Protein AF-A0A9X1D0Y8-F1 (afdb_monomer)

Foldseek 3Di:
DDDDDPPQDPDLVLQCAQQNLVLLVVVCVVPVDCVSVVVSQVSQVCCLPDPQPPDPPPCNNVDQLLRLNLVSLLVNLVVCVVVVVVPSNLSSLQSLLSNLLNCLWPVNLVCLLADFLSSLLNNLSSLVSCQVVVRANDFDPDHPPVSPPPDDDRDRDPHSVVSSVSSLVSNLVQCCVLPLQLLANQHPLGKGFLLSNLSNLVSLLCCLQPVPVDDPVRNVSSLSSLVSNVVNQVVPFQDPVLLFGQRMPGPPDGRDGALLQLLSNLQSLLQQLLVCVVVPNNVSNVVSLVNSVSSVVSNVVRHDPPGSNSVSSNRSCSVNNVCSNVVNSDD

Mean predicted aligned error: 7.35 Å

Structure (mmCIF, N/CA/C/O backbone):
data_AF-A0A9X1D0Y8-F1
#
_entry.id   AF-A0A9X1D0Y8-F1
#
loop_
_atom_site.group_PDB
_atom_site.id
_atom_site.type_symbol
_atom_site.label_atom_id
_atom_site.label_alt_id
_atom_site.label_comp_id
_atom_site.label_asym_id
_atom_site.label_entity_id
_atom_site.label_seq_id
_atom_site.pdbx_PDB_ins_code
_atom_site.Cartn_x
_atom_site.Cartn_y
_atom_site.Cartn_z
_atom_site.occupancy
_atom_site.B_iso_or_equiv
_atom_site.auth_seq_id
_atom_site.auth_comp_id
_atom_site.auth_asym_id
_atom_site.auth_atom_id
_atom_site.pdbx_PDB_model_num
ATOM 1 N N . MET A 1 1 ? 25.686 -25.873 12.335 1.00 30.94 1 MET A N 1
ATOM 2 C CA . MET A 1 1 ? 26.220 -24.496 12.383 1.00 30.94 1 MET A CA 1
ATOM 3 C C . MET A 1 1 ? 25.110 -23.633 12.973 1.00 30.94 1 MET A C 1
ATOM 5 O O . MET A 1 1 ? 24.111 -23.430 12.309 1.00 30.94 1 MET A O 1
ATOM 9 N N . THR A 1 2 ? 24.978 -23.601 14.301 1.00 25.55 2 THR A N 1
ATOM 10 C CA . THR A 1 2 ? 25.486 -22.545 15.207 1.00 25.55 2 THR A CA 1
ATOM 11 C C . THR A 1 2 ? 24.946 -21.146 14.893 1.00 25.55 2 THR A C 1
ATOM 13 O O . THR A 1 2 ? 25.536 -20.432 14.096 1.00 25.55 2 THR A O 1
ATOM 16 N N . GLY A 1 3 ? 23.860 -20.789 15.591 1.00 34.28 3 GLY A N 1
ATOM 17 C CA . GLY A 1 3 ? 23.651 -19.491 16.247 1.00 34.28 3 GLY A CA 1
ATOM 18 C C . GLY A 1 3 ? 23.597 -18.230 15.382 1.00 34.28 3 GLY A C 1
ATOM 19 O O . GLY A 1 3 ? 24.626 -17.618 15.128 1.00 34.28 3 GLY A O 1
ATOM 20 N N . GLY A 1 4 ? 22.379 -17.769 15.084 1.00 24.70 4 GLY A N 1
ATOM 21 C CA . GLY A 1 4 ? 22.070 -16.406 14.644 1.00 24.70 4 GLY A CA 1
ATOM 22 C C . GLY A 1 4 ? 20.767 -15.944 15.307 1.00 24.70 4 GLY A C 1
ATOM 23 O O . GLY A 1 4 ? 19.769 -16.653 15.263 1.00 24.70 4 GLY A O 1
ATOM 24 N N . SER A 1 5 ? 20.829 -14.810 15.999 1.00 25.89 5 SER A N 1
ATOM 25 C CA . SER A 1 5 ? 19.884 -14.276 16.995 1.00 25.89 5 SER A CA 1
ATOM 26 C C . SER A 1 5 ? 18.376 -14.323 16.642 1.00 25.89 5 SER A C 1
ATOM 28 O O . SER A 1 5 ? 17.978 -13.757 15.621 1.00 25.89 5 SER A O 1
ATOM 30 N N . PRO A 1 6 ? 17.495 -14.871 17.511 1.00 34.78 6 PRO A N 1
ATOM 31 C CA . PRO A 1 6 ? 16.050 -14.675 17.427 1.00 34.78 6 PRO A CA 1
ATOM 32 C C . PRO A 1 6 ? 15.693 -13.290 17.988 1.00 34.78 6 PRO A C 1
ATOM 34 O O . PRO A 1 6 ? 15.272 -13.134 19.130 1.00 34.78 6 PRO A O 1
ATOM 37 N N . GLY A 1 7 ? 15.898 -12.260 17.172 1.00 31.28 7 GLY A N 1
ATOM 38 C CA . GLY A 1 7 ? 15.545 -10.874 17.481 1.00 31.28 7 GLY A CA 1
ATOM 39 C C . GLY A 1 7 ? 14.159 -10.462 16.980 1.00 31.28 7 GLY A C 1
ATOM 40 O O . GLY A 1 7 ? 13.989 -9.324 16.559 1.00 31.28 7 GLY A O 1
ATOM 41 N N . SER A 1 8 ? 13.173 -11.360 16.956 1.00 41.00 8 SER A N 1
ATOM 42 C CA . SER A 1 8 ? 11.763 -10.986 16.795 1.00 41.00 8 SER A CA 1
ATOM 43 C C . SER A 1 8 ? 11.129 -11.015 18.178 1.00 41.00 8 SER A C 1
ATOM 45 O O . SER A 1 8 ? 10.825 -12.093 18.688 1.00 41.00 8 SER A O 1
ATOM 47 N N . GLY A 1 9 ? 11.006 -9.843 18.806 1.00 34.69 9 GLY A N 1
ATOM 48 C CA . GLY A 1 9 ? 10.482 -9.705 20.162 1.00 34.69 9 GLY A CA 1
ATOM 49 C C . GLY A 1 9 ? 9.217 -10.537 20.362 1.00 34.69 9 GLY A C 1
ATOM 50 O O . GLY A 1 9 ? 8.211 -10.327 19.687 1.00 34.69 9 GLY A O 1
ATOM 51 N N . SER A 1 10 ? 9.280 -11.478 21.300 1.00 37.88 10 SER A N 1
ATOM 52 C CA . SER A 1 10 ? 8.183 -12.339 21.747 1.00 37.88 10 SER A CA 1
ATOM 53 C C . SER A 1 10 ? 7.157 -11.588 22.613 1.00 37.88 10 SER A C 1
ATOM 55 O O . SER A 1 10 ? 6.587 -12.153 23.541 1.00 37.88 10 SER A O 1
ATOM 57 N N . GLY A 1 11 ? 6.941 -10.307 22.319 1.00 49.69 11 GLY A N 1
ATOM 58 C CA . GLY A 1 11 ? 5.854 -9.488 22.844 1.00 49.69 11 GLY A CA 1
ATOM 59 C C . GLY A 1 11 ? 4.852 -9.183 21.732 1.00 49.69 11 GLY A C 1
ATOM 60 O O . GLY A 1 11 ? 5.112 -9.448 20.554 1.00 49.69 11 GLY A O 1
ATOM 61 N N . ALA A 1 12 ? 3.715 -8.593 22.085 1.00 48.81 12 ALA A N 1
ATOM 62 C CA . ALA A 1 12 ? 2.641 -8.236 21.158 1.00 48.81 12 ALA A CA 1
ATOM 63 C C . ALA A 1 12 ? 3.093 -7.433 19.909 1.00 48.81 12 ALA A C 1
ATOM 65 O O . ALA A 1 12 ? 2.448 -7.477 18.859 1.00 48.81 12 ALA A O 1
ATOM 66 N N . HIS A 1 13 ? 4.267 -6.794 19.968 1.00 54.94 13 HIS A N 1
ATOM 67 C CA . HIS A 1 13 ? 4.933 -6.076 18.873 1.00 54.94 13 HIS A CA 1
ATOM 68 C C . HIS A 1 13 ? 5.258 -6.932 17.648 1.00 54.94 13 HIS A C 1
ATOM 70 O O . HIS A 1 13 ? 5.089 -6.467 16.519 1.00 54.94 13 HIS A O 1
ATOM 76 N N . GLY A 1 14 ? 5.693 -8.184 17.842 1.00 59.09 14 GLY A N 1
ATOM 77 C CA . GLY A 1 14 ? 5.979 -9.085 16.724 1.00 59.09 14 GLY A CA 1
ATOM 78 C C . GLY A 1 14 ? 4.729 -9.342 15.879 1.00 59.09 14 GLY A C 1
ATOM 79 O O . GLY A 1 14 ? 4.824 -9.534 14.665 1.00 59.09 14 GLY A O 1
ATOM 80 N N . GLY A 1 15 ? 3.550 -9.287 16.507 1.00 64.25 15 GLY A N 1
ATOM 81 C CA . GLY A 1 15 ? 2.259 -9.476 15.859 1.00 64.25 15 GLY A CA 1
ATOM 82 C C . GLY A 1 15 ? 1.826 -8.309 14.977 1.00 64.25 15 GLY A C 1
ATOM 83 O O . GLY A 1 15 ? 1.105 -8.553 14.017 1.00 64.25 15 GLY A O 1
ATOM 84 N N . MET A 1 16 ? 2.277 -7.079 15.250 1.00 69.81 16 MET A N 1
ATOM 85 C CA . MET A 1 16 ? 1.730 -5.863 14.625 1.00 69.81 16 MET A CA 1
ATOM 86 C C . MET A 1 16 ? 2.336 -5.549 13.251 1.00 69.81 16 MET A C 1
ATOM 88 O O . MET A 1 16 ? 1.696 -4.902 12.431 1.00 69.81 16 MET A O 1
ATOM 92 N N . TYR A 1 17 ? 3.563 -6.004 12.988 1.00 73.31 17 TYR A N 1
ATOM 93 C CA . TYR A 1 17 ? 4.358 -5.627 11.813 1.00 73.31 17 TYR A CA 1
ATOM 94 C C . TYR A 1 17 ? 3.614 -5.847 10.474 1.00 73.31 17 TYR A C 1
ATOM 96 O O . TYR A 1 17 ? 2.954 -6.862 10.319 1.00 73.31 17 TYR A O 1
ATOM 104 N N . TYR A 1 18 ? 3.723 -4.945 9.489 1.00 77.88 18 TYR A N 1
ATOM 105 C CA . TYR A 1 18 ? 3.049 -5.041 8.168 1.00 77.88 18 TYR A CA 1
ATOM 106 C C . TYR A 1 18 ? 1.505 -5.117 8.163 1.00 77.88 18 TYR A C 1
ATOM 108 O O . TYR A 1 18 ? 0.914 -5.700 7.251 1.00 77.88 18 TYR A O 1
ATOM 116 N N . GLY A 1 19 ? 0.826 -4.480 9.116 1.00 83.50 19 GLY A N 1
ATOM 117 C CA . GLY A 1 19 ? -0.622 -4.267 9.027 1.00 83.50 19 GLY A CA 1
ATOM 118 C C . GLY A 1 19 ? -1.455 -5.505 9.378 1.00 83.50 19 GLY A C 1
ATOM 119 O O . GLY A 1 19 ? -2.324 -5.947 8.619 1.00 83.50 19 GLY A O 1
ATOM 120 N N . ARG A 1 20 ? -1.157 -6.120 10.529 1.00 89.56 20 ARG A N 1
ATOM 121 C CA . ARG A 1 20 ? -1.886 -7.299 11.027 1.00 89.56 20 ARG A CA 1
ATOM 122 C C . ARG A 1 20 ? -3.365 -7.025 11.277 1.00 89.56 20 ARG A C 1
ATOM 124 O O . ARG A 1 20 ? -4.184 -7.910 11.026 1.00 89.56 20 ARG A O 1
ATOM 131 N N . GLY A 1 21 ? -3.704 -5.834 11.769 1.00 91.50 21 GLY A N 1
ATOM 132 C CA . GLY A 1 21 ? -5.089 -5.447 12.034 1.00 91.50 21 GLY A CA 1
ATOM 133 C C . GLY A 1 21 ? -5.920 -5.498 10.757 1.00 91.50 21 GLY A C 1
ATOM 134 O O . GLY A 1 21 ? -6.966 -6.146 10.721 1.00 91.50 21 GLY A O 1
ATOM 135 N N . LYS A 1 22 ? -5.389 -4.940 9.664 1.00 92.38 22 LYS A N 1
ATOM 136 C CA . LYS A 1 22 ? -5.983 -5.031 8.326 1.00 92.38 22 LYS A CA 1
ATOM 137 C C . LYS A 1 22 ? -6.173 -6.477 7.879 1.00 92.38 22 LYS A C 1
ATOM 139 O O . LYS A 1 22 ? -7.240 -6.811 7.371 1.00 92.38 22 LYS A O 1
ATOM 144 N N . ILE A 1 23 ? -5.181 -7.349 8.076 1.00 92.38 23 ILE A N 1
ATOM 145 C CA . ILE A 1 23 ? -5.319 -8.770 7.711 1.00 92.38 23 ILE A CA 1
ATOM 146 C C . ILE A 1 23 ? -6.515 -9.393 8.441 1.00 92.38 23 ILE A C 1
ATOM 148 O O . ILE A 1 23 ? -7.301 -10.115 7.827 1.00 92.38 23 ILE A O 1
ATOM 152 N N . TRP A 1 24 ? -6.702 -9.086 9.725 1.00 93.94 24 TRP A N 1
ATOM 153 C CA . TRP A 1 24 ? -7.860 -9.560 10.476 1.00 93.94 24 TRP A CA 1
ATOM 154 C C . TRP A 1 24 ? -9.188 -8.992 9.973 1.00 93.94 24 TRP A C 1
ATOM 156 O O . TRP A 1 24 ? -10.124 -9.771 9.789 1.00 93.94 24 TRP A O 1
ATOM 166 N N . TYR A 1 25 ? -9.266 -7.697 9.659 1.00 94.06 25 TYR A N 1
ATOM 167 C CA . TYR A 1 25 ? -10.462 -7.118 9.035 1.00 94.06 25 TYR A CA 1
ATOM 168 C C . TYR A 1 25 ? -10.815 -7.795 7.712 1.00 94.06 25 TYR A C 1
ATOM 170 O O . TYR A 1 25 ? -11.970 -8.152 7.490 1.00 94.06 25 TYR A O 1
ATOM 178 N N . VAL A 1 26 ? -9.823 -8.045 6.857 1.00 91.69 26 VAL A N 1
ATOM 179 C CA . VAL A 1 26 ? -10.028 -8.727 5.572 1.00 91.69 26 VAL A CA 1
ATOM 180 C C . VAL A 1 26 ? -10.534 -10.156 5.776 1.00 91.69 26 VAL A C 1
ATOM 182 O O . VAL A 1 26 ? -11.438 -10.597 5.066 1.00 91.69 26 VAL A O 1
ATOM 185 N N . GLN A 1 27 ? -9.986 -10.890 6.748 1.00 91.75 27 GLN A N 1
ATOM 186 C CA . GLN A 1 27 ? -10.450 -12.243 7.068 1.00 91.75 27 GLN A CA 1
ATOM 187 C C . GLN A 1 27 ? -11.884 -12.240 7.603 1.00 91.75 27 GLN A C 1
ATOM 189 O O . GLN A 1 27 ? -12.693 -13.077 7.197 1.00 91.75 27 GLN A O 1
ATOM 194 N N . TRP A 1 28 ? -12.229 -11.284 8.466 1.00 94.12 28 TRP A N 1
ATOM 195 C CA . TRP A 1 28 ? -13.601 -11.103 8.928 1.00 94.12 28 TRP A CA 1
ATOM 196 C C . TRP A 1 28 ? -14.550 -10.811 7.762 1.00 94.12 28 TRP A C 1
ATOM 198 O O . TRP A 1 28 ? -15.516 -11.549 7.583 1.00 94.12 28 TRP A O 1
ATOM 208 N N . ALA A 1 29 ? -14.238 -9.821 6.922 1.00 91.00 29 ALA A N 1
ATOM 209 C CA . ALA A 1 29 ? -15.077 -9.429 5.790 1.00 91.00 29 ALA A CA 1
ATOM 210 C C . ALA A 1 29 ? -15.328 -10.585 4.804 1.00 91.00 29 ALA A C 1
ATOM 212 O O . ALA A 1 29 ? -16.402 -10.687 4.218 1.00 91.00 29 ALA A O 1
ATOM 213 N N . ARG A 1 30 ? -14.352 -11.485 4.633 1.00 89.12 30 ARG A N 1
ATOM 214 C CA . ARG A 1 30 ? -14.461 -12.645 3.731 1.00 89.12 30 ARG A CA 1
ATOM 215 C C . ARG A 1 30 ? -15.214 -13.830 4.319 1.00 89.12 30 ARG A C 1
ATOM 217 O O . ARG A 1 30 ? -15.826 -14.583 3.570 1.00 89.12 30 ARG A O 1
ATOM 224 N N . THR A 1 31 ? -15.113 -14.046 5.627 1.00 93.56 31 THR A N 1
ATOM 225 C CA . THR A 1 31 ? -15.608 -15.278 6.267 1.00 93.56 31 THR A CA 1
ATOM 226 C C . THR A 1 31 ? -16.848 -15.063 7.126 1.00 93.56 31 THR A C 1
ATOM 228 O O . THR A 1 31 ? -17.501 -16.033 7.498 1.00 93.56 31 THR A O 1
ATOM 231 N N . GLY A 1 32 ? -17.146 -13.819 7.505 1.00 93.81 32 GLY A N 1
ATOM 232 C CA . GLY A 1 32 ? -18.150 -13.493 8.517 1.00 93.81 32 GLY A CA 1
ATOM 233 C C . GLY A 1 32 ? -17.782 -13.956 9.933 1.00 93.81 32 GLY A C 1
ATOM 234 O O . GLY A 1 32 ? -18.575 -13.779 10.855 1.00 93.81 32 GLY A O 1
ATOM 235 N N . ASN A 1 33 ? -16.597 -14.543 10.150 1.00 96.25 33 ASN A N 1
ATOM 236 C CA . ASN A 1 33 ? -16.205 -15.064 11.456 1.00 96.25 33 ASN A CA 1
ATOM 237 C C . ASN A 1 33 ? -15.810 -13.916 12.396 1.00 96.25 33 ASN A C 1
ATOM 239 O O . ASN A 1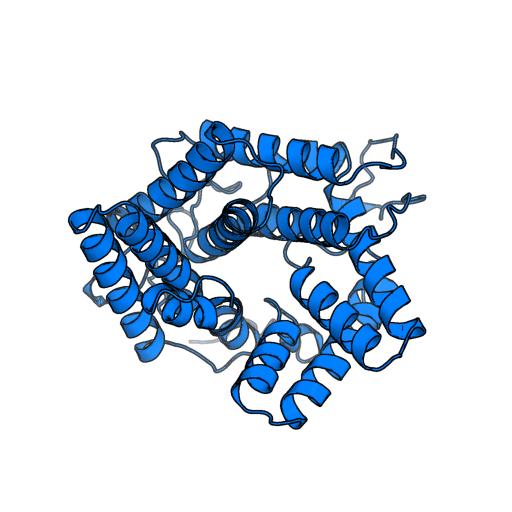 33 ? -14.753 -13.296 12.244 1.00 96.25 33 ASN A O 1
ATOM 243 N N . SER A 1 34 ? -16.646 -13.674 13.406 1.00 96.62 34 SER A N 1
ATOM 244 C CA . SER A 1 34 ? -16.465 -12.613 14.402 1.00 96.62 34 SER A CA 1
ATOM 245 C C . SER A 1 34 ? -15.172 -12.739 15.209 1.00 96.62 34 SER A C 1
ATOM 247 O O . SER A 1 34 ? -14.665 -11.729 15.682 1.00 96.62 34 SER A O 1
ATOM 249 N N . THR A 1 35 ? -14.568 -13.930 15.292 1.00 96.94 35 THR A N 1
ATOM 250 C CA . THR A 1 35 ? -13.257 -14.125 15.935 1.00 96.94 35 THR A CA 1
ATOM 251 C C . THR A 1 35 ? -12.186 -13.233 15.306 1.00 96.94 35 THR A C 1
ATOM 253 O O . THR A 1 35 ? -11.325 -12.706 16.011 1.00 96.94 35 THR A O 1
ATOM 256 N N . TYR A 1 36 ? -12.219 -13.042 13.982 1.00 94.69 36 TYR A N 1
ATOM 257 C CA . TYR A 1 36 ? -11.266 -12.165 13.302 1.00 94.69 36 TYR A CA 1
ATOM 258 C C . TYR A 1 36 ? -11.536 -10.693 13.598 1.00 94.69 36 TYR A C 1
ATOM 260 O O . TYR A 1 36 ? -10.587 -9.961 13.845 1.00 94.69 36 TYR A O 1
ATOM 268 N N . LEU A 1 37 ? -12.802 -10.280 13.670 1.00 94.81 37 LEU A N 1
ATOM 269 C CA . LEU A 1 37 ? -13.165 -8.916 14.056 1.00 94.81 37 LEU A CA 1
ATOM 270 C C . LEU A 1 37 ? -12.726 -8.605 15.492 1.00 94.81 37 LEU A C 1
ATOM 272 O O . LEU A 1 37 ? -12.090 -7.586 15.736 1.00 94.81 37 LEU A O 1
ATOM 276 N N . THR A 1 38 ? -12.971 -9.520 16.436 1.00 95.94 38 THR A N 1
ATOM 277 C CA . THR A 1 38 ? -12.495 -9.389 17.821 1.00 95.94 38 THR A CA 1
ATOM 278 C C . THR A 1 38 ? -10.974 -9.251 17.883 1.00 95.94 38 THR A C 1
ATOM 280 O O . THR A 1 38 ? -10.464 -8.394 18.601 1.00 95.94 38 THR A O 1
ATOM 283 N N . ARG A 1 39 ? -10.235 -10.052 17.102 1.00 94.25 39 ARG A N 1
ATOM 284 C CA . ARG A 1 39 ? -8.769 -9.946 17.010 1.00 94.25 39 ARG A CA 1
ATOM 285 C C . ARG A 1 39 ? -8.320 -8.633 16.375 1.00 94.25 39 ARG A C 1
ATOM 287 O O . ARG A 1 39 ? -7.354 -8.058 16.858 1.00 94.25 39 ARG A O 1
ATOM 294 N N . ALA A 1 40 ? -8.998 -8.162 15.327 1.00 93.81 40 ALA A N 1
ATOM 295 C CA . ALA A 1 40 ? -8.703 -6.884 14.684 1.00 93.81 40 ALA A CA 1
ATOM 296 C C . ALA A 1 40 ? -8.830 -5.733 15.688 1.00 93.81 40 ALA A C 1
ATOM 298 O O . ALA A 1 40 ? -7.877 -4.984 15.877 1.00 93.81 40 ALA A O 1
ATOM 299 N N . ARG A 1 41 ? -9.959 -5.660 16.401 1.00 94.94 41 ARG A N 1
ATOM 300 C CA . ARG A 1 41 ? -10.222 -4.629 17.415 1.00 94.94 41 ARG A CA 1
ATOM 301 C C . ARG A 1 41 ? -9.191 -4.640 18.537 1.00 94.94 41 ARG A C 1
ATOM 303 O O . ARG A 1 41 ? -8.601 -3.605 18.824 1.00 94.94 41 ARG A O 1
ATOM 310 N N . ALA A 1 42 ? -8.923 -5.811 19.119 1.00 92.88 42 ALA A N 1
ATOM 311 C CA . ALA A 1 42 ? -7.935 -5.944 20.188 1.00 92.88 42 ALA A CA 1
ATOM 312 C C . ALA A 1 42 ? -6.535 -5.507 19.727 1.00 92.88 42 ALA A C 1
ATOM 314 O O . ALA A 1 42 ? -5.884 -4.711 20.398 1.00 92.88 42 ALA A O 1
ATOM 315 N N . GLN A 1 43 ? -6.108 -5.968 18.547 1.00 91.25 43 GLN A N 1
ATOM 316 C CA . GLN A 1 43 ? -4.815 -5.613 17.963 1.00 91.25 43 GLN A CA 1
ATOM 317 C C . GLN A 1 43 ? -4.693 -4.105 17.713 1.00 91.25 43 GLN A C 1
ATOM 319 O O . GLN A 1 43 ? -3.632 -3.530 17.944 1.00 91.25 43 GLN A O 1
ATOM 324 N N . MET A 1 44 ? -5.757 -3.468 17.220 1.00 92.81 44 MET A N 1
ATOM 325 C CA . MET A 1 44 ? -5.736 -2.051 16.862 1.00 92.81 44 MET A CA 1
ATOM 326 C C . MET A 1 44 ? -5.824 -1.128 18.067 1.00 92.81 44 MET A C 1
ATOM 328 O O . MET A 1 44 ? -5.079 -0.151 18.115 1.00 92.81 44 MET A O 1
ATOM 332 N N . SER A 1 45 ? -6.651 -1.468 19.056 1.00 91.81 45 SER A N 1
ATOM 333 C CA . SER A 1 45 ? -6.662 -0.765 20.339 1.00 91.81 45 SER A CA 1
ATOM 334 C C . SER A 1 45 ? -5.279 -0.833 20.993 1.00 91.81 45 SER A C 1
ATOM 336 O O . SER A 1 45 ? -4.740 0.187 21.417 1.00 91.81 45 SER A O 1
ATOM 338 N N . GLU A 1 46 ? -4.632 -2.003 20.983 1.00 88.88 46 GLU A N 1
ATOM 339 C CA . GLU A 1 46 ? -3.275 -2.152 21.505 1.00 88.88 46 GLU A CA 1
ATOM 340 C C . GLU A 1 46 ? -2.241 -1.353 20.693 1.00 88.88 46 GLU A C 1
ATOM 342 O O . GLU A 1 46 ? -1.397 -0.673 21.272 1.00 88.88 46 GLU A O 1
ATOM 347 N N . PHE A 1 47 ? -2.313 -1.379 19.359 1.00 88.12 47 PHE A N 1
ATOM 348 C CA . PHE A 1 47 ? -1.415 -0.602 18.502 1.00 88.12 47 PHE A CA 1
ATOM 349 C C . PHE A 1 47 ? -1.524 0.898 18.791 1.00 88.12 47 PHE A C 1
ATOM 351 O O . PHE A 1 47 ? -0.517 1.576 19.001 1.00 88.12 47 PHE A O 1
ATOM 358 N N . ILE A 1 48 ? -2.750 1.417 18.851 1.00 90.38 48 ILE A N 1
ATOM 359 C CA . ILE A 1 48 ? -2.995 2.829 19.131 1.00 90.38 48 ILE A CA 1
ATOM 360 C C . ILE A 1 48 ? -2.518 3.164 20.542 1.00 90.38 48 ILE A C 1
ATOM 362 O O . ILE A 1 48 ? -1.700 4.065 20.711 1.00 90.38 48 ILE A O 1
ATOM 366 N N . ASN A 1 49 ? -2.955 2.421 21.554 1.00 88.31 49 ASN A N 1
ATOM 367 C CA . ASN A 1 49 ? -2.677 2.772 22.941 1.00 88.31 49 ASN A CA 1
ATOM 368 C C . ASN A 1 49 ? -1.213 2.547 23.325 1.00 88.31 49 ASN A C 1
ATOM 370 O O . ASN A 1 49 ? -0.616 3.426 23.937 1.00 88.31 49 ASN A O 1
ATOM 374 N N . ASN A 1 50 ? -0.597 1.434 22.933 1.00 83.31 50 ASN A N 1
ATOM 375 C CA . ASN A 1 50 ? 0.738 1.070 23.412 1.00 83.31 50 ASN A CA 1
ATOM 376 C C . ASN A 1 50 ? 1.858 1.488 22.462 1.00 83.31 50 ASN A C 1
ATOM 378 O O . ASN A 1 50 ? 2.966 1.739 22.927 1.00 83.31 50 ASN A O 1
ATOM 382 N N . TYR A 1 51 ? 1.612 1.572 21.152 1.00 81.69 51 TYR A N 1
ATOM 383 C CA . TYR A 1 51 ? 2.664 1.903 20.186 1.00 81.69 51 TYR A CA 1
ATOM 384 C C . TYR A 1 51 ? 2.604 3.358 19.717 1.00 81.69 51 TYR A C 1
ATOM 386 O O . TYR A 1 51 ? 3.643 4.017 19.654 1.00 81.69 51 TYR A O 1
ATOM 394 N N . ILE A 1 52 ? 1.403 3.866 19.422 1.00 84.75 52 ILE A N 1
ATOM 395 C CA . ILE A 1 52 ? 1.221 5.249 18.973 1.00 84.75 52 ILE A CA 1
ATOM 396 C C . ILE A 1 52 ? 1.200 6.207 20.173 1.00 84.75 52 ILE A C 1
ATOM 398 O O . ILE A 1 52 ? 2.056 7.081 20.259 1.00 84.75 52 ILE A O 1
ATOM 402 N N . LYS A 1 53 ? 0.257 6.040 21.110 1.00 84.56 53 LYS A N 1
ATOM 403 C CA . LYS A 1 53 ? -0.012 6.998 22.195 1.00 84.56 53 LYS A CA 1
ATOM 404 C C . LYS A 1 53 ? 0.985 6.902 23.346 1.00 84.56 53 LYS A C 1
ATOM 406 O O . LYS A 1 53 ? 1.770 7.816 23.574 1.00 84.56 53 LYS A O 1
ATOM 411 N N . ASN A 1 54 ? 0.926 5.800 24.091 1.00 74.50 54 ASN A N 1
ATOM 412 C CA . ASN A 1 54 ? 1.612 5.683 25.375 1.00 74.50 54 ASN A CA 1
ATOM 413 C C . ASN A 1 54 ? 3.052 5.233 25.215 1.00 74.50 54 ASN A C 1
ATOM 415 O O . ASN A 1 54 ? 3.839 5.466 26.121 1.00 74.50 54 ASN A O 1
ATOM 419 N N . GLY A 1 55 ? 3.380 4.611 24.078 1.00 60.44 55 GLY A N 1
ATOM 420 C CA . GLY A 1 55 ? 4.694 4.064 23.802 1.00 60.44 55 GLY A CA 1
ATOM 421 C C . GLY A 1 55 ? 5.198 3.218 24.969 1.00 60.44 55 GLY A C 1
ATOM 422 O O . GLY A 1 55 ? 5.913 3.733 25.820 1.00 60.44 55 GLY A O 1
ATOM 423 N N . GLU A 1 56 ? 5.015 1.901 24.934 1.00 48.38 56 GLU A N 1
ATOM 424 C CA . GLU A 1 56 ? 5.855 0.982 25.732 1.00 48.38 56 GLU A CA 1
ATOM 425 C C . GLU A 1 56 ? 7.372 1.253 25.506 1.00 48.38 56 GLU A C 1
ATOM 427 O O . GLU A 1 56 ? 8.220 0.848 26.294 1.00 48.38 56 GLU A O 1
ATOM 432 N N . TYR A 1 57 ? 7.698 2.044 24.469 1.00 53.22 57 TYR A N 1
ATOM 433 C CA . TYR A 1 57 ? 9.020 2.537 24.083 1.00 53.22 57 TYR A CA 1
ATOM 434 C C . TYR A 1 57 ? 9.194 4.069 24.078 1.00 53.22 57 TYR A C 1
ATOM 436 O O . TYR A 1 57 ? 10.156 4.562 23.499 1.00 53.22 57 TYR A O 1
ATOM 444 N N . GLY A 1 58 ? 8.278 4.845 24.667 1.00 52.56 58 GLY A N 1
ATOM 445 C CA . GLY A 1 58 ? 8.417 6.307 24.756 1.00 52.56 58 GLY A CA 1
ATOM 446 C C . GLY A 1 58 ? 8.276 7.061 23.427 1.00 52.56 58 GLY A C 1
ATOM 447 O O . GLY A 1 58 ? 8.716 8.203 23.329 1.00 52.56 58 GLY A O 1
ATOM 448 N N . ASN A 1 59 ? 7.659 6.450 22.406 1.00 60.59 59 ASN A N 1
ATOM 449 C CA . ASN A 1 59 ? 7.510 7.087 21.097 1.00 60.59 59 ASN A CA 1
ATOM 450 C C . ASN A 1 59 ? 6.615 8.332 21.154 1.00 60.59 59 ASN A C 1
ATOM 452 O O . ASN A 1 59 ? 6.892 9.265 20.416 1.00 60.59 59 ASN A O 1
ATOM 456 N N . ASN A 1 60 ? 5.575 8.384 22.001 1.00 77.44 60 ASN A N 1
ATOM 457 C CA . ASN A 1 60 ? 4.690 9.555 22.140 1.00 77.44 60 ASN A CA 1
ATOM 458 C C . ASN A 1 60 ? 4.281 10.132 20.767 1.00 77.44 60 ASN A C 1
ATOM 460 O O . ASN A 1 60 ? 4.550 11.292 20.480 1.00 77.44 60 ASN A O 1
ATOM 464 N N . TYR A 1 61 ? 3.704 9.287 19.902 1.00 78.00 61 TYR A N 1
ATOM 465 C CA . TYR A 1 61 ? 3.348 9.526 18.491 1.00 78.00 61 TYR A CA 1
ATOM 466 C C . TYR A 1 61 ? 4.523 9.675 17.492 1.00 78.00 61 TYR A C 1
ATOM 468 O O . TYR A 1 61 ? 4.327 10.055 16.338 1.00 78.00 61 TYR A O 1
ATOM 476 N N . SER A 1 62 ? 5.761 9.414 17.917 1.00 76.50 62 SER A N 1
ATOM 477 C CA . SER A 1 62 ? 6.980 9.468 17.095 1.00 76.50 62 SER A CA 1
ATOM 478 C C . SER A 1 62 ? 7.331 8.099 16.510 1.00 76.50 62 SER A C 1
ATOM 480 O O . SER A 1 62 ? 8.476 7.644 16.577 1.00 76.50 62 SER A O 1
ATOM 482 N N . GLN A 1 63 ? 6.338 7.397 15.962 1.00 79.25 63 GLN A N 1
ATOM 483 C CA . GLN A 1 63 ? 6.582 6.134 15.265 1.00 79.25 63 GLN A CA 1
ATOM 484 C C . GLN A 1 63 ? 7.559 6.314 14.097 1.00 79.25 63 GLN A C 1
ATOM 486 O O . GLN A 1 63 ? 7.479 7.280 13.338 1.00 79.25 63 GLN A O 1
ATOM 491 N N . ALA A 1 64 ? 8.430 5.328 13.892 1.00 77.81 64 ALA A N 1
ATOM 492 C CA . ALA A 1 64 ? 9.261 5.263 12.696 1.00 77.81 64 ALA A CA 1
ATOM 493 C C . ALA A 1 64 ? 8.397 5.097 11.427 1.00 77.81 64 ALA A C 1
ATOM 495 O O . ALA A 1 64 ? 7.327 4.483 11.468 1.00 77.81 64 ALA A O 1
ATOM 496 N N . ALA A 1 65 ? 8.862 5.608 10.278 1.00 78.88 65 ALA A N 1
ATOM 497 C CA . ALA A 1 65 ? 8.082 5.613 9.031 1.00 78.88 65 ALA A CA 1
ATOM 498 C C . ALA A 1 65 ? 7.660 4.204 8.610 1.00 78.88 65 ALA A C 1
ATOM 500 O O . ALA A 1 65 ? 6.521 3.978 8.213 1.00 78.88 65 ALA A O 1
ATOM 501 N N . ASN A 1 66 ? 8.549 3.224 8.765 1.00 77.88 66 ASN A N 1
ATOM 502 C CA . ASN A 1 66 ? 8.287 1.820 8.454 1.00 77.88 66 ASN A CA 1
ATOM 503 C C . ASN A 1 66 ? 7.241 1.138 9.362 1.00 77.88 66 ASN A C 1
ATOM 505 O O . ASN A 1 66 ? 6.902 -0.018 9.107 1.00 77.88 66 ASN A O 1
ATOM 509 N N . TRP A 1 67 ? 6.728 1.834 10.381 1.00 78.00 67 TRP A N 1
ATOM 510 C CA . TRP A 1 67 ? 5.662 1.385 11.279 1.00 78.00 67 TRP A CA 1
ATOM 511 C C . TRP A 1 67 ? 4.366 2.202 11.154 1.00 78.00 67 TRP A C 1
ATOM 513 O O . TRP A 1 67 ? 3.419 1.958 11.900 1.00 78.00 67 TRP A O 1
ATOM 523 N N . ALA A 1 68 ? 4.272 3.144 10.210 1.00 80.12 68 ALA A N 1
ATOM 524 C CA . ALA A 1 68 ? 3.088 3.986 10.050 1.00 80.12 68 ALA A CA 1
ATOM 525 C C . ALA A 1 68 ? 1.941 3.268 9.295 1.00 80.12 68 ALA A C 1
ATOM 527 O O . ALA A 1 68 ? 1.598 3.597 8.160 1.00 80.12 68 ALA A O 1
ATOM 528 N N . MET A 1 69 ? 1.316 2.282 9.950 1.00 87.38 69 MET A N 1
ATOM 529 C CA . MET A 1 69 ? 0.217 1.439 9.437 1.00 87.38 69 MET A CA 1
ATOM 530 C C . MET A 1 69 ? -1.135 2.175 9.407 1.00 87.38 69 MET A C 1
ATOM 532 O O . MET A 1 69 ? -2.134 1.722 9.956 1.00 87.38 69 MET A O 1
ATOM 536 N N . ALA A 1 70 ? -1.173 3.343 8.768 1.00 92.06 70 ALA A N 1
ATOM 537 C CA . ALA A 1 70 ? -2.326 4.242 8.774 1.00 92.06 70 ALA A CA 1
ATOM 538 C C . ALA A 1 70 ? -3.615 3.632 8.198 1.00 92.06 70 ALA A C 1
ATOM 540 O O . ALA A 1 70 ? -4.712 4.013 8.592 1.00 92.06 70 ALA A O 1
ATOM 541 N N . GLU A 1 71 ? -3.491 2.678 7.275 1.00 91.75 71 GLU A N 1
ATOM 542 C CA . GLU A 1 71 ? -4.643 1.971 6.710 1.00 91.75 71 GLU A CA 1
ATOM 543 C C . GLU A 1 71 ? -5.353 1.104 7.759 1.00 91.75 71 GLU A C 1
ATOM 545 O O . GLU A 1 71 ? -6.578 1.070 7.802 1.00 91.75 71 GLU A O 1
ATOM 550 N N . ASP A 1 72 ? -4.601 0.456 8.648 1.00 93.06 72 ASP A N 1
ATOM 551 C CA . ASP A 1 72 ? -5.153 -0.323 9.752 1.00 93.06 72 ASP A CA 1
ATOM 552 C C . ASP A 1 72 ? -5.903 0.576 10.748 1.00 93.06 72 ASP A C 1
ATOM 554 O O . ASP A 1 72 ? -6.991 0.227 11.207 1.00 93.06 72 ASP A O 1
ATOM 558 N N . VAL A 1 73 ? -5.344 1.757 11.044 1.00 94.81 73 VAL A N 1
ATOM 559 C CA . VAL A 1 73 ? -5.972 2.768 11.915 1.00 94.81 73 VAL A CA 1
ATOM 560 C C . VAL A 1 73 ? -7.256 3.310 11.285 1.00 94.81 73 VAL A C 1
ATOM 562 O O . VAL A 1 73 ? -8.264 3.433 11.974 1.00 94.81 73 VAL A O 1
ATOM 565 N N . MET A 1 74 ? -7.258 3.562 9.972 1.00 95.69 74 MET A N 1
ATOM 566 C CA . MET A 1 74 ? -8.456 3.962 9.225 1.00 95.69 74 MET A CA 1
ATOM 567 C C . MET A 1 74 ? -9.558 2.893 9.296 1.00 95.69 74 MET A C 1
ATOM 569 O O . MET A 1 74 ? -10.713 3.227 9.554 1.00 95.69 74 MET A O 1
ATOM 573 N N . LEU A 1 75 ? -9.218 1.610 9.123 1.00 95.44 75 LEU A N 1
ATOM 574 C CA . LEU A 1 75 ? -10.198 0.522 9.234 1.00 95.44 75 LEU A CA 1
ATOM 575 C C . LEU A 1 75 ? -10.788 0.438 10.647 1.00 95.44 75 LEU A C 1
ATOM 577 O O . LEU A 1 75 ? -11.994 0.266 10.797 1.00 95.44 75 LEU A O 1
ATOM 581 N N . TYR A 1 76 ? -9.953 0.612 11.675 1.00 96.38 76 TYR A N 1
ATOM 582 C CA . TYR A 1 76 ? -10.410 0.662 13.063 1.00 96.38 76 TYR A CA 1
ATOM 583 C C . TYR A 1 76 ? -11.318 1.863 13.341 1.00 96.38 76 TYR A C 1
ATOM 585 O O . TYR A 1 76 ? -12.364 1.693 13.956 1.00 96.38 76 TYR A O 1
ATOM 593 N N . TYR A 1 77 ? -10.988 3.048 12.820 1.00 97.19 77 TYR A N 1
ATOM 594 C CA . TYR A 1 77 ? -11.856 4.224 12.907 1.00 97.19 77 TYR A CA 1
ATOM 595 C C . TYR A 1 77 ? -13.262 3.953 12.347 1.00 97.19 77 TYR A C 1
ATOM 597 O O . TYR A 1 77 ? -14.259 4.260 13.007 1.00 97.19 77 TYR A O 1
ATOM 605 N N . HIS A 1 78 ? -13.353 3.365 11.148 1.00 96.19 78 HIS A N 1
ATOM 606 C CA . HIS A 1 78 ? -14.645 3.042 10.540 1.00 96.19 78 HIS A CA 1
ATOM 607 C C . HIS A 1 78 ? -15.423 2.018 11.361 1.00 96.19 78 HIS A C 1
ATOM 609 O O . HIS A 1 78 ? -16.598 2.246 11.635 1.00 96.19 78 HIS A O 1
ATOM 615 N N . ASP A 1 79 ? -14.769 0.944 11.804 1.00 96.25 79 ASP A N 1
ATOM 616 C CA . ASP A 1 79 ? -15.405 -0.079 12.633 1.00 96.25 79 ASP A CA 1
ATOM 617 C C . ASP A 1 79 ? -15.966 0.516 13.936 1.00 96.25 79 ASP A C 1
ATOM 619 O O . ASP A 1 79 ? -17.140 0.329 14.247 1.00 96.25 79 ASP A O 1
ATOM 623 N N . MET A 1 80 ? -15.180 1.313 14.668 1.00 97.44 80 MET A N 1
ATOM 624 C CA . MET A 1 80 ? -15.640 1.953 15.911 1.00 97.44 80 MET A CA 1
ATOM 625 C C . MET A 1 80 ? -16.789 2.936 15.664 1.00 97.44 80 MET A C 1
ATOM 627 O O . MET A 1 80 ? -17.757 2.962 16.427 1.00 97.44 80 MET A O 1
ATOM 631 N N . THR A 1 81 ? -16.741 3.676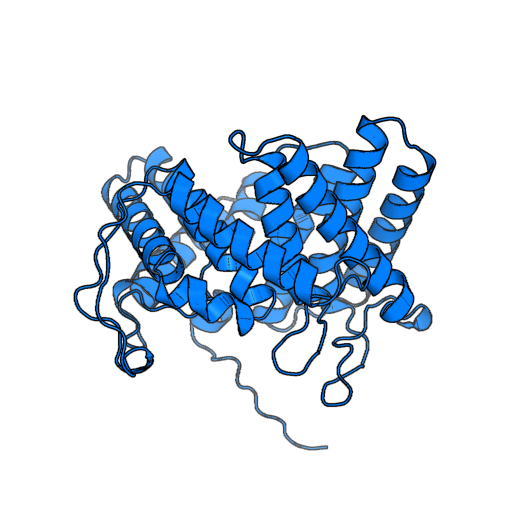 14.553 1.00 96.12 81 THR A N 1
ATOM 632 C CA . THR A 1 81 ? -17.838 4.560 14.134 1.00 96.12 81 THR A CA 1
ATOM 633 C C . THR A 1 81 ? -19.119 3.770 13.856 1.00 96.12 81 THR A C 1
ATOM 635 O O . THR A 1 81 ? -20.188 4.158 14.324 1.00 96.12 81 THR A O 1
ATOM 638 N N . GLU A 1 82 ? -19.030 2.641 13.146 1.00 95.31 82 GLU A N 1
ATOM 639 C CA . GLU A 1 82 ? -20.175 1.768 12.853 1.00 95.31 82 GLU A CA 1
ATOM 640 C C . GLU A 1 82 ? -20.767 1.122 14.115 1.00 95.31 82 GLU A C 1
ATOM 642 O O . GLU A 1 82 ? -21.979 0.922 14.190 1.00 95.31 82 GLU A O 1
ATOM 647 N N . GLN A 1 83 ? -19.942 0.829 15.126 1.00 95.81 83 GLN A N 1
ATOM 648 C CA . GLN A 1 83 ? -20.413 0.339 16.428 1.00 95.81 83 GLN A CA 1
ATOM 649 C C . GLN A 1 83 ? -21.018 1.436 17.317 1.00 95.81 83 GLN A C 1
ATOM 651 O O . GLN A 1 83 ? -21.630 1.121 18.338 1.00 95.81 83 GLN A O 1
ATOM 656 N N . GLY A 1 84 ? -20.848 2.711 16.959 1.00 97.19 84 GLY A N 1
ATOM 657 C CA . GLY A 1 84 ? -21.232 3.843 17.800 1.00 97.19 84 GLY A CA 1
ATOM 658 C C . GLY A 1 84 ? -20.275 4.109 18.968 1.00 97.19 84 GLY A C 1
ATOM 659 O O . GLY A 1 84 ? -20.635 4.857 19.877 1.00 97.19 84 GLY A O 1
ATOM 660 N N . ASP A 1 85 ? -19.065 3.539 18.957 1.00 97.25 85 ASP A N 1
ATOM 661 C CA . ASP A 1 85 ? -18.021 3.844 19.940 1.00 97.25 85 ASP A CA 1
ATOM 662 C C . ASP A 1 85 ? -17.278 5.123 19.535 1.00 97.25 85 ASP A C 1
ATOM 664 O O . ASP A 1 85 ? -16.220 5.119 18.901 1.00 97.25 85 ASP A O 1
ATOM 668 N N . THR A 1 86 ? -17.878 6.263 19.873 1.00 96.81 86 THR A N 1
ATOM 669 C CA . THR A 1 86 ? -17.353 7.575 19.484 1.00 96.81 86 THR A CA 1
ATOM 670 C C . THR A 1 86 ? -16.018 7.913 20.147 1.00 96.81 86 THR A C 1
ATOM 672 O O . THR A 1 86 ? -15.295 8.757 19.625 1.00 96.81 86 THR A O 1
ATOM 675 N N . ALA A 1 87 ? -15.695 7.298 21.291 1.00 96.62 87 ALA A N 1
ATOM 676 C CA . ALA A 1 87 ? -14.455 7.570 22.013 1.00 96.62 87 ALA A CA 1
ATOM 677 C C . ALA A 1 87 ? -13.266 6.888 21.323 1.00 96.62 87 ALA A C 1
ATOM 679 O O . ALA A 1 87 ? -12.308 7.564 20.951 1.00 96.62 87 ALA A O 1
ATOM 680 N N . GLU A 1 88 ? -13.371 5.583 21.060 1.00 96.06 88 GLU A N 1
ATOM 681 C CA . GLU A 1 88 ? -12.343 4.834 20.325 1.00 96.06 88 GLU A CA 1
ATOM 682 C C . GLU A 1 88 ? -12.205 5.334 18.875 1.00 96.06 88 GLU A C 1
ATOM 684 O O . GLU A 1 88 ? -11.095 5.437 18.348 1.00 96.06 88 GLU A O 1
ATOM 689 N N . ALA A 1 89 ? -13.310 5.737 18.233 1.00 96.56 89 ALA A N 1
ATOM 690 C CA . ALA A 1 89 ? -13.256 6.370 16.916 1.00 96.56 89 ALA A CA 1
ATOM 691 C C . ALA A 1 89 ? -12.492 7.710 16.948 1.00 96.56 89 ALA A C 1
ATOM 693 O O . ALA A 1 89 ? -11.622 7.946 16.108 1.00 96.56 89 ALA A O 1
ATOM 694 N N . ALA A 1 90 ? -12.770 8.588 17.917 1.00 95.94 90 ALA A N 1
ATOM 695 C CA . ALA A 1 90 ? -12.047 9.855 18.051 1.00 95.94 90 ALA A CA 1
ATOM 696 C C . ALA A 1 90 ? -10.547 9.634 18.307 1.00 95.94 90 ALA A C 1
ATOM 698 O O . ALA A 1 90 ? -9.710 10.321 17.721 1.00 95.94 90 ALA A O 1
ATOM 699 N N . ASP A 1 91 ? -10.212 8.632 19.117 1.00 94.00 91 ASP A N 1
ATOM 700 C CA . ASP A 1 91 ? -8.838 8.238 19.412 1.00 94.00 91 ASP A CA 1
ATOM 701 C C . ASP A 1 91 ? -8.083 7.729 18.179 1.00 94.00 91 ASP A C 1
ATOM 703 O O . ASP A 1 91 ? -6.930 8.106 17.954 1.00 94.00 91 ASP A O 1
ATOM 707 N N . ALA A 1 92 ? -8.732 6.904 17.355 1.00 95.62 92 ALA A N 1
ATOM 708 C CA . ALA A 1 92 ? -8.173 6.439 16.092 1.00 95.62 92 ALA A CA 1
ATOM 709 C C . ALA A 1 92 ? -7.950 7.597 15.107 1.00 95.62 92 ALA A C 1
ATOM 711 O O . ALA A 1 92 ? -6.922 7.651 14.426 1.00 95.62 92 ALA A O 1
ATOM 712 N N . LEU A 1 93 ? -8.889 8.548 15.054 1.00 95.12 93 LEU A N 1
ATOM 713 C CA . LEU A 1 93 ? -8.793 9.717 14.185 1.00 95.12 93 LEU A CA 1
ATOM 714 C C . LEU A 1 93 ? -7.659 10.663 14.615 1.00 95.12 93 LEU A C 1
ATOM 716 O O . LEU A 1 93 ? -6.898 11.123 13.763 1.00 95.12 93 LEU A O 1
ATOM 720 N N . ASP A 1 94 ? -7.499 10.916 15.919 1.00 92.69 94 ASP A N 1
ATOM 721 C CA . ASP A 1 94 ? -6.379 11.701 16.462 1.00 92.69 94 ASP A CA 1
ATOM 722 C C . ASP A 1 94 ? -5.030 11.015 16.202 1.00 92.69 94 ASP A C 1
ATOM 724 O O . ASP A 1 94 ? -4.093 11.648 15.711 1.00 92.69 94 ASP A O 1
ATOM 728 N N . ALA A 1 95 ? -4.948 9.700 16.436 1.00 92.00 95 ALA A N 1
ATOM 729 C CA . ALA A 1 95 ? -3.758 8.909 16.136 1.00 92.00 95 ALA A CA 1
ATOM 730 C C . ALA A 1 95 ? -3.356 9.028 14.656 1.00 92.00 95 ALA A C 1
ATOM 732 O O . ALA A 1 95 ? -2.197 9.318 14.353 1.00 92.00 95 ALA A O 1
ATOM 733 N N . LEU A 1 96 ? -4.312 8.879 13.734 1.00 92.88 96 LEU A N 1
ATOM 734 C CA . LEU A 1 96 ? -4.075 9.030 12.298 1.00 92.88 96 LEU A CA 1
ATOM 735 C C . LEU A 1 96 ? -3.578 10.437 11.935 1.00 92.88 96 LEU A C 1
ATOM 737 O O . LEU A 1 96 ? -2.622 10.574 11.167 1.00 92.88 96 LEU A O 1
ATOM 741 N N . GLY A 1 97 ? -4.196 11.472 12.506 1.00 91.19 97 GLY A N 1
ATOM 742 C CA . GLY A 1 97 ? -3.795 12.864 12.318 1.00 91.19 97 GLY A CA 1
ATOM 743 C C . GLY A 1 97 ? -2.351 13.117 12.750 1.00 91.19 97 GLY A C 1
ATOM 744 O O . GLY A 1 97 ? -1.556 13.656 11.983 1.00 91.19 97 GLY A O 1
ATOM 745 N N . ARG A 1 98 ? -1.962 12.630 13.932 1.00 88.56 98 ARG A N 1
ATOM 746 C CA . ARG A 1 98 ? -0.589 12.754 14.455 1.00 88.56 98 ARG A CA 1
ATOM 747 C C . ARG A 1 98 ? 0.429 11.968 13.640 1.00 88.56 98 ARG A C 1
ATOM 749 O O . ARG A 1 98 ? 1.525 12.474 13.389 1.00 88.56 98 ARG A O 1
ATOM 756 N N . MET A 1 99 ? 0.057 10.770 13.183 1.00 88.50 99 MET A N 1
ATOM 757 C CA . MET A 1 99 ? 0.886 9.977 12.277 1.00 88.50 99 MET A CA 1
ATOM 758 C C . MET A 1 99 ? 1.164 10.723 10.975 1.00 88.50 99 MET A C 1
ATOM 760 O O . MET A 1 99 ? 2.309 10.767 10.530 1.00 88.50 99 MET A O 1
ATOM 764 N N . ALA A 1 100 ? 0.137 11.326 10.375 1.00 90.38 100 ALA A N 1
ATOM 765 C CA . ALA A 1 100 ? 0.285 12.128 9.169 1.00 90.38 100 ALA A CA 1
ATOM 766 C C . ALA A 1 100 ? 1.093 13.408 9.424 1.00 90.38 100 ALA A C 1
ATOM 768 O O . ALA A 1 100 ? 1.988 13.722 8.639 1.00 90.38 100 ALA A O 1
ATOM 769 N N . SER A 1 101 ? 0.838 14.106 10.538 1.00 86.62 101 SER A N 1
ATOM 770 C CA . SER A 1 101 ? 1.550 15.332 10.914 1.00 86.62 101 SER A CA 1
ATOM 771 C C . SER A 1 101 ? 3.057 15.100 10.975 1.00 86.62 101 SER A C 1
ATOM 773 O O . SER A 1 101 ? 3.792 15.877 10.371 1.00 86.62 101 SER A O 1
ATOM 775 N N . LEU A 1 102 ? 3.503 14.003 11.605 1.00 82.94 102 LEU A N 1
ATOM 776 C CA . LEU A 1 102 ? 4.926 13.659 11.736 1.00 82.94 102 LEU A CA 1
ATOM 777 C C . LEU A 1 102 ? 5.662 13.628 10.387 1.00 82.94 102 LEU A C 1
ATOM 779 O O . LEU A 1 102 ? 6.788 14.101 10.288 1.00 82.94 102 LEU A O 1
ATOM 783 N N . TRP A 1 103 ? 5.022 13.096 9.342 1.00 82.69 103 TRP A N 1
ATOM 784 C CA . TRP A 1 103 ? 5.657 12.901 8.034 1.00 82.69 103 TRP A CA 1
ATOM 785 C C . TRP A 1 103 ? 5.334 13.980 7.001 1.00 82.69 103 TRP A C 1
ATOM 787 O O . TRP A 1 103 ? 5.849 13.949 5.887 1.00 82.69 103 TRP A O 1
ATOM 797 N N . SER A 1 104 ? 4.469 14.925 7.353 1.00 82.38 104 SER A N 1
ATOM 798 C CA . SER A 1 104 ? 4.041 16.005 6.462 1.00 82.38 104 SER A CA 1
ATOM 799 C C . SER A 1 104 ? 4.786 17.324 6.689 1.00 82.38 104 SER A C 1
ATOM 801 O O . SER A 1 104 ? 4.605 18.276 5.921 1.00 82.38 104 SER A O 1
ATOM 803 N N . ASP A 1 105 ? 5.618 17.386 7.728 1.00 78.50 105 ASP A N 1
ATOM 804 C CA . ASP A 1 105 ? 6.397 18.573 8.060 1.00 78.50 105 ASP A CA 1
ATOM 805 C C . ASP A 1 105 ? 7.560 18.806 7.077 1.00 78.50 105 ASP A C 1
ATOM 807 O O . ASP A 1 105 ? 8.009 17.892 6.381 1.00 78.50 105 ASP A O 1
ATOM 811 N N . GLY A 1 106 ? 8.055 20.047 7.016 1.00 74.31 106 GLY A N 1
ATOM 812 C CA . GLY A 1 106 ? 9.152 20.454 6.136 1.00 74.31 106 GLY A CA 1
ATOM 813 C C . GLY A 1 106 ? 10.393 19.575 6.291 1.00 74.31 106 GLY A C 1
ATOM 814 O O . GLY A 1 106 ? 10.952 19.136 5.292 1.00 74.31 106 GLY A O 1
ATOM 815 N N . TYR A 1 107 ? 10.756 19.218 7.526 1.00 72.81 107 TYR A N 1
ATOM 816 C CA . TYR A 1 107 ? 11.897 18.338 7.780 1.00 72.81 107 TYR A CA 1
ATOM 817 C C . TYR A 1 107 ? 11.701 16.926 7.207 1.00 72.81 107 TYR A C 1
ATOM 819 O O . TYR A 1 107 ? 12.583 16.394 6.537 1.00 72.81 107 TYR A O 1
ATOM 827 N N . ALA A 1 108 ? 10.528 16.322 7.414 1.00 75.81 108 ALA A N 1
ATOM 828 C CA . ALA A 1 108 ? 10.227 15.000 6.867 1.00 75.81 108 ALA A CA 1
ATOM 829 C C . ALA A 1 108 ? 10.212 15.004 5.327 1.00 75.81 108 ALA A C 1
ATOM 831 O O . ALA A 1 108 ? 10.658 14.043 4.698 1.00 75.81 108 ALA A O 1
ATOM 832 N N . LEU A 1 109 ? 9.752 16.102 4.715 1.00 80.56 109 LEU A N 1
ATOM 833 C CA . LEU A 1 109 ? 9.834 16.311 3.268 1.00 80.56 109 LEU A CA 1
ATOM 834 C C . LEU A 1 109 ? 11.283 16.436 2.784 1.00 80.56 109 LEU A C 1
ATOM 836 O O . LEU A 1 109 ? 11.620 15.898 1.726 1.00 80.56 109 LEU A O 1
ATOM 840 N N . ASP A 1 110 ? 12.137 17.115 3.547 1.00 81.06 110 ASP A N 1
ATOM 841 C CA . ASP A 1 110 ? 13.557 17.244 3.232 1.00 81.06 110 ASP A CA 1
ATOM 842 C C . ASP A 1 110 ? 14.282 15.905 3.362 1.00 81.06 110 ASP A C 1
ATOM 844 O O . ASP A 1 110 ? 15.119 15.599 2.518 1.00 81.06 110 ASP A O 1
ATOM 848 N N . LEU A 1 111 ? 13.898 15.048 4.312 1.00 82.44 111 LEU A N 1
ATOM 849 C CA . LEU A 1 111 ? 14.432 13.690 4.449 1.00 82.44 111 LEU A CA 1
ATOM 850 C C . LEU A 1 111 ? 14.049 12.736 3.310 1.00 82.44 111 LEU A C 1
ATOM 852 O O . LEU A 1 111 ? 14.629 11.659 3.219 1.00 82.44 111 LEU A O 1
ATOM 856 N N . MET A 1 112 ? 13.139 13.094 2.396 1.00 84.00 112 MET A N 1
ATOM 857 C CA . MET A 1 112 ? 12.719 12.195 1.309 1.00 84.00 112 MET A CA 1
ATOM 858 C C . MET A 1 112 ? 13.901 11.589 0.532 1.00 84.00 112 MET A C 1
ATOM 860 O O . MET A 1 112 ? 13.856 10.425 0.128 1.00 84.00 112 MET A O 1
ATOM 864 N N . HIS A 1 113 ? 14.981 12.355 0.346 1.00 78.75 113 HIS A N 1
ATOM 865 C CA . HIS A 1 113 ? 16.175 11.886 -0.356 1.00 78.75 113 HIS A CA 1
ATOM 866 C C . HIS A 1 113 ? 16.866 10.697 0.337 1.00 78.75 113 HIS A C 1
ATOM 868 O O . HIS A 1 113 ? 17.457 9.877 -0.363 1.00 78.75 113 HIS A O 1
ATOM 874 N N . THR A 1 114 ? 16.716 10.516 1.653 1.00 80.44 114 THR A N 1
ATOM 875 C CA . THR A 1 114 ? 17.301 9.396 2.415 1.00 80.44 114 THR A CA 1
ATOM 876 C C . THR A 1 114 ? 16.347 8.212 2.593 1.00 80.44 114 THR A C 1
ATOM 878 O O . THR A 1 114 ? 16.806 7.084 2.728 1.00 80.44 114 THR A O 1
ATOM 881 N N . LEU A 1 115 ? 15.027 8.421 2.504 1.00 84.12 115 LEU A N 1
ATOM 882 C CA . LEU A 1 115 ? 14.039 7.368 2.787 1.00 84.12 115 LEU A CA 1
ATOM 883 C C . LEU A 1 115 ? 14.100 6.196 1.795 1.00 84.12 115 LEU A C 1
ATOM 885 O O . LEU A 1 115 ? 14.075 6.391 0.574 1.00 84.12 115 LEU A O 1
ATOM 889 N N . ASN A 1 116 ? 14.081 4.960 2.290 1.00 86.06 116 ASN A N 1
ATOM 890 C CA . ASN A 1 116 ? 13.848 3.798 1.425 1.00 86.06 116 ASN A CA 1
ATOM 891 C C . ASN A 1 116 ? 12.375 3.729 0.960 1.00 86.06 116 ASN A C 1
ATOM 893 O O . ASN A 1 116 ? 11.503 4.443 1.457 1.00 86.06 116 ASN A O 1
ATOM 897 N N . CYS A 1 117 ? 12.066 2.844 0.005 1.00 87.44 117 CYS A N 1
ATOM 898 C CA . CYS A 1 117 ? 10.708 2.694 -0.537 1.00 87.44 117 CYS A CA 1
ATOM 899 C C . CYS A 1 117 ? 9.631 2.486 0.523 1.00 87.44 117 CYS A C 1
ATOM 901 O O . CYS A 1 117 ? 8.541 3.046 0.434 1.00 87.44 117 CYS A O 1
ATOM 903 N N . ARG A 1 118 ? 9.924 1.660 1.529 1.00 86.88 118 ARG A N 1
ATOM 904 C CA . ARG A 1 118 ? 8.981 1.357 2.602 1.00 86.88 118 ARG A CA 1
ATOM 905 C C . ARG A 1 118 ? 8.716 2.597 3.454 1.00 86.88 118 ARG A C 1
ATOM 907 O O . ARG A 1 118 ? 7.572 2.849 3.819 1.00 86.88 118 ARG A O 1
ATOM 914 N N . GLU A 1 119 ? 9.755 3.367 3.751 1.00 87.44 119 GLU A N 1
ATOM 915 C CA . GLU A 1 119 ? 9.659 4.614 4.510 1.00 87.44 119 GLU A CA 1
ATOM 916 C C . GLU A 1 119 ? 8.993 5.741 3.730 1.00 87.44 119 GLU A C 1
ATOM 918 O O . GLU A 1 119 ? 8.375 6.587 4.353 1.00 87.44 119 GLU A O 1
ATOM 923 N N . ALA A 1 120 ? 9.041 5.742 2.397 1.00 89.56 120 ALA A N 1
ATOM 924 C CA . ALA A 1 120 ? 8.235 6.651 1.583 1.00 89.56 120 ALA A CA 1
ATOM 925 C C . ALA A 1 120 ? 6.766 6.190 1.485 1.00 89.56 120 ALA A C 1
ATOM 927 O O . ALA A 1 120 ? 5.839 7.002 1.508 1.00 89.56 120 ALA A O 1
ATOM 928 N N . ALA A 1 121 ? 6.533 4.876 1.406 1.00 91.25 121 ALA A N 1
ATOM 929 C CA . ALA A 1 121 ? 5.212 4.294 1.190 1.00 91.25 121 ALA A CA 1
ATOM 930 C C . ALA A 1 121 ? 4.214 4.606 2.312 1.00 91.25 121 ALA A C 1
ATOM 932 O O . ALA A 1 121 ? 3.072 4.977 2.029 1.00 91.25 121 ALA A O 1
ATOM 933 N N . TYR A 1 122 ? 4.610 4.417 3.570 1.00 90.56 122 TYR A N 1
ATOM 934 C CA . TYR A 1 122 ? 3.699 4.550 4.708 1.00 90.56 122 TYR A CA 1
ATOM 935 C C . TYR A 1 122 ? 3.268 5.999 4.994 1.00 90.56 122 TYR A C 1
ATOM 937 O O . TYR A 1 122 ? 2.067 6.215 5.160 1.00 90.56 122 TYR A O 1
ATOM 945 N N . PRO A 1 123 ? 4.159 7.007 4.969 1.00 90.69 123 PRO A N 1
ATOM 946 C CA . PRO A 1 123 ? 3.774 8.415 5.003 1.00 90.69 123 PRO A CA 1
ATOM 947 C C . PRO A 1 123 ? 2.744 8.823 3.953 1.00 90.69 123 PRO A C 1
ATOM 949 O O . PRO A 1 123 ? 1.766 9.479 4.300 1.00 90.69 123 PRO A O 1
ATOM 952 N N . ILE A 1 124 ? 2.897 8.381 2.694 1.00 93.06 124 ILE A N 1
ATOM 953 C CA . ILE A 1 124 ? 1.905 8.656 1.638 1.00 93.06 124 ILE A CA 1
ATOM 954 C C . ILE A 1 124 ? 0.516 8.184 2.082 1.00 93.06 124 ILE A C 1
ATOM 956 O O . ILE A 1 124 ? -0.464 8.913 1.933 1.00 93.06 124 ILE A O 1
ATOM 960 N N . ARG A 1 125 ? 0.425 6.981 2.667 1.00 93.44 125 ARG A N 1
ATOM 961 C CA . ARG A 1 125 ? -0.844 6.437 3.174 1.00 93.44 125 ARG A CA 1
ATOM 962 C C . ARG A 1 125 ? -1.352 7.217 4.376 1.00 93.44 125 ARG A C 1
ATOM 964 O O . ARG A 1 125 ? -2.542 7.497 4.428 1.00 93.44 125 ARG A O 1
ATOM 971 N N . ALA A 1 126 ? -0.481 7.567 5.320 1.00 92.94 126 ALA A N 1
ATOM 972 C CA . ALA A 1 126 ? -0.862 8.332 6.504 1.00 92.94 126 ALA A CA 1
ATOM 973 C C . ALA A 1 126 ? -1.483 9.676 6.123 1.00 92.94 126 ALA A C 1
ATOM 975 O O . ALA A 1 126 ? -2.606 9.963 6.529 1.00 92.94 126 ALA A O 1
ATOM 976 N N . ILE A 1 127 ? -0.806 10.446 5.269 1.00 92.75 127 ILE A N 1
ATOM 977 C CA . ILE A 1 127 ? -1.293 11.750 4.813 1.00 92.75 127 ILE A CA 1
ATOM 978 C C . ILE A 1 127 ? -2.576 11.591 3.984 1.00 92.75 127 ILE A C 1
ATOM 980 O O . ILE A 1 127 ? -3.518 12.360 4.162 1.00 92.75 127 ILE A O 1
ATOM 984 N N . TYR A 1 128 ? -2.659 10.574 3.117 1.00 94.31 128 TYR A N 1
ATOM 985 C CA . TYR A 1 128 ? -3.868 10.316 2.335 1.00 94.31 128 TYR A CA 1
ATOM 986 C C . TYR A 1 128 ? -5.085 9.988 3.205 1.00 94.31 128 TYR A C 1
ATOM 988 O O . TYR A 1 128 ? -6.142 10.590 3.022 1.00 94.31 128 TYR A O 1
ATOM 996 N N . TRP A 1 129 ? -4.955 9.059 4.154 1.00 94.81 129 TRP A N 1
ATOM 997 C CA . TRP A 1 129 ? -6.071 8.684 5.021 1.00 94.81 129 TRP A CA 1
ATOM 998 C C . TRP A 1 129 ? -6.450 9.822 5.973 1.00 94.81 129 TRP A C 1
ATOM 1000 O O . TRP A 1 129 ? -7.639 10.057 6.176 1.00 94.81 129 TRP A O 1
ATOM 1010 N N . ALA A 1 130 ? -5.475 10.581 6.486 1.00 93.50 130 ALA A N 1
ATOM 1011 C CA . ALA A 1 130 ? -5.743 11.786 7.268 1.00 93.50 130 ALA A CA 1
ATOM 1012 C C . ALA A 1 130 ? -6.518 12.837 6.456 1.00 93.50 130 ALA A C 1
ATOM 1014 O O . ALA A 1 130 ? -7.475 13.414 6.968 1.00 93.50 130 ALA A O 1
ATOM 1015 N N . ASN A 1 131 ? -6.170 13.030 5.177 1.00 93.00 131 ASN A N 1
ATOM 1016 C CA . ASN A 1 131 ? -6.921 13.892 4.263 1.00 93.00 131 ASN A CA 1
ATOM 1017 C C . ASN A 1 131 ? -8.358 13.394 4.072 1.00 93.00 131 ASN A C 1
ATOM 1019 O O . ASN A 1 131 ? -9.303 14.159 4.238 1.00 93.00 131 ASN A O 1
ATOM 1023 N N . LEU A 1 132 ? -8.526 12.109 3.738 1.00 92.62 132 LEU A N 1
ATOM 1024 C CA . LEU A 1 132 ? -9.833 11.529 3.428 1.00 92.62 132 LEU A CA 1
ATOM 1025 C C . LEU A 1 132 ? -10.799 11.607 4.616 1.00 92.62 132 LEU A C 1
ATOM 1027 O O . LEU A 1 132 ? -11.978 11.892 4.428 1.00 92.62 132 LEU A O 1
ATOM 1031 N N . LEU A 1 133 ? -10.295 11.366 5.827 1.00 93.25 133 LEU A N 1
ATOM 1032 C CA . LEU A 1 133 ? -11.093 11.374 7.052 1.00 93.25 133 LEU A CA 1
ATOM 1033 C C . LEU A 1 133 ? -11.140 12.738 7.745 1.00 93.25 133 LEU A C 1
ATOM 1035 O O . LEU A 1 133 ? -11.761 12.857 8.796 1.00 93.25 133 LEU A O 1
ATOM 1039 N N . SER A 1 134 ? -10.499 13.765 7.175 1.00 92.88 134 SER A N 1
ATOM 1040 C CA . SER A 1 134 ? -10.370 15.083 7.811 1.00 92.88 134 SER A CA 1
ATOM 1041 C C . SER A 1 134 ? -9.819 14.984 9.241 1.00 92.88 134 SER A C 1
ATOM 1043 O O . SER A 1 134 ? -10.304 15.647 10.158 1.00 92.88 134 SER A O 1
ATOM 1045 N N . ALA A 1 135 ? -8.815 14.124 9.436 1.00 93.38 135 ALA A N 1
ATOM 1046 C CA . ALA A 1 135 ? -8.173 13.925 10.728 1.00 93.38 135 ALA A CA 1
ATOM 1047 C C . ALA A 1 135 ? -7.563 15.246 11.237 1.00 93.38 135 ALA A C 1
ATOM 1049 O O . ALA A 1 135 ? -7.110 16.062 10.426 1.00 93.38 135 ALA A O 1
ATOM 1050 N N . PRO A 1 136 ? -7.519 15.486 12.557 1.00 90.12 136 PRO A N 1
ATOM 1051 C CA . PRO A 1 136 ? -6.936 16.708 13.089 1.00 90.12 136 PRO A CA 1
ATOM 1052 C C . PRO A 1 136 ? -5.447 16.786 12.730 1.00 90.12 136 PRO A C 1
ATOM 1054 O O . PRO A 1 136 ? -4.689 15.850 12.969 1.00 90.12 136 PRO A O 1
ATOM 1057 N N . SER A 1 137 ? -5.001 17.916 12.179 1.00 83.25 137 SER A N 1
ATOM 1058 C CA . SER A 1 137 ? -3.567 18.208 12.133 1.00 83.25 137 SER A CA 1
ATOM 1059 C C . SER A 1 137 ? -3.124 18.642 13.515 1.00 83.25 137 SER A C 1
ATOM 1061 O O . SER A 1 137 ? -3.664 19.601 14.069 1.00 83.25 137 SER A O 1
ATOM 1063 N N . VAL A 1 138 ? -2.089 17.996 14.041 1.00 75.69 138 VAL A N 1
ATOM 1064 C CA . VAL A 1 138 ? -1.604 18.283 15.387 1.00 75.69 138 VAL A CA 1
ATOM 1065 C C . VAL A 1 138 ? -0.228 18.922 15.332 1.00 75.69 138 VAL A C 1
ATOM 1067 O O . VAL A 1 138 ? 0.639 18.529 14.555 1.00 75.69 138 VAL A O 1
ATOM 1070 N N . PHE A 1 139 ? -0.049 19.950 16.157 1.00 66.25 139 PHE A N 1
ATOM 1071 C CA . PHE A 1 139 ? 1.234 20.606 16.338 1.00 66.25 139 PHE A CA 1
ATOM 1072 C C . PHE A 1 139 ? 2.090 19.801 17.313 1.00 66.25 139 PHE A C 1
ATOM 1074 O O . PHE A 1 139 ? 1.674 19.517 18.438 1.00 66.25 139 PHE A O 1
ATOM 1081 N N . TRP A 1 140 ? 3.302 19.474 16.886 1.00 62.72 140 TRP A N 1
ATOM 1082 C CA . TRP A 1 140 ? 4.310 18.863 17.733 1.00 62.72 140 TRP A CA 1
ATOM 1083 C C . TRP A 1 140 ? 5.033 19.948 18.530 1.00 62.72 140 TRP A C 1
ATOM 1085 O O . TRP A 1 140 ? 5.863 20.676 17.996 1.00 62.72 140 TRP A O 1
ATOM 1095 N N . THR A 1 141 ? 4.698 20.086 19.816 1.00 52.78 141 THR A N 1
ATOM 1096 C CA . THR A 1 141 ? 5.365 21.040 20.725 1.00 52.78 141 THR A CA 1
ATOM 1097 C C . THR A 1 141 ? 6.772 20.601 21.132 1.00 52.78 141 THR A C 1
ATOM 1099 O O . THR A 1 141 ? 7.561 21.420 21.595 1.00 52.78 141 THR A O 1
ATOM 1102 N N . SER A 1 142 ? 7.093 19.324 20.939 1.00 52.22 142 SER A N 1
ATOM 1103 C CA . SER A 1 142 ? 8.404 18.722 21.161 1.00 52.22 142 SER A CA 1
ATOM 1104 C C . SER A 1 142 ? 8.497 17.475 20.295 1.00 52.22 142 SER A C 1
ATOM 1106 O O . SER A 1 142 ? 7.687 16.560 20.455 1.00 52.22 142 SER A O 1
ATOM 1108 N N . VAL A 1 143 ? 9.465 17.433 19.389 1.00 51.34 143 VAL A N 1
ATOM 1109 C CA . VAL A 1 143 ? 9.824 16.194 18.693 1.00 51.34 143 VAL A CA 1
ATOM 1110 C C . VAL A 1 143 ? 10.874 15.488 19.547 1.00 51.34 143 VAL A C 1
ATOM 1112 O O . VAL A 1 143 ? 11.691 16.183 20.156 1.00 51.34 143 VAL A O 1
ATOM 1115 N N . PRO A 1 144 ? 10.855 14.148 19.660 1.00 52.50 144 PRO A N 1
ATOM 1116 C CA . PRO A 1 144 ? 11.873 13.432 20.417 1.00 52.50 144 PRO A CA 1
ATOM 1117 C C . PRO A 1 144 ? 13.285 13.799 19.966 1.00 52.50 144 PRO A C 1
ATOM 1119 O O . PRO A 1 144 ? 13.525 14.022 18.778 1.00 52.50 144 PR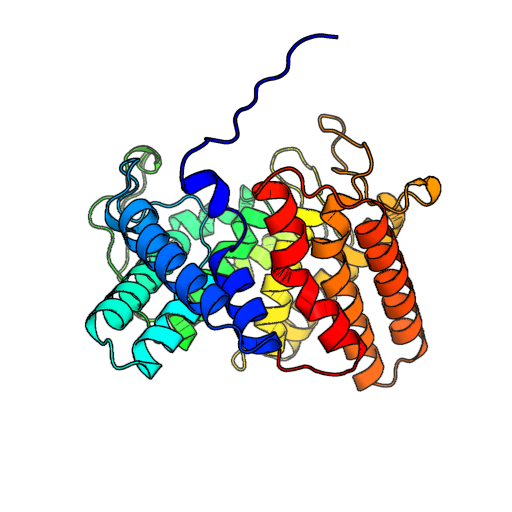O A O 1
ATOM 1122 N N . ASP A 1 145 ? 14.223 13.828 20.914 1.00 47.16 145 ASP A N 1
ATOM 1123 C CA . ASP A 1 145 ? 15.584 14.334 20.704 1.00 47.16 145 ASP A CA 1
ATOM 1124 C C . ASP A 1 145 ? 16.372 13.633 19.581 1.00 47.16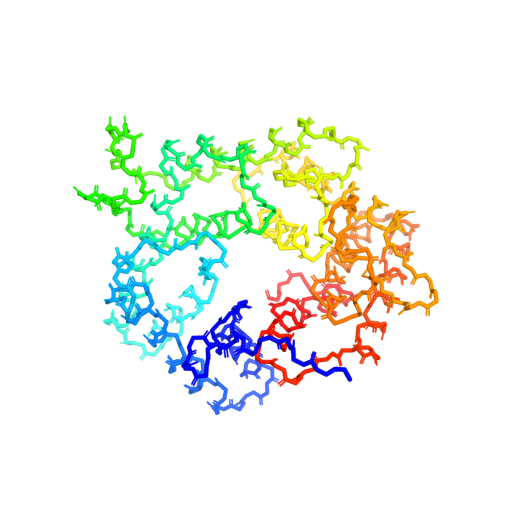 145 ASP A C 1
ATOM 1126 O O . ASP A 1 145 ? 17.356 14.161 19.067 1.00 47.16 145 ASP A O 1
ATOM 1130 N N . SER A 1 146 ? 15.916 12.463 19.128 1.00 47.09 146 SER A N 1
ATOM 1131 C CA . SER A 1 146 ? 16.459 11.769 17.955 1.00 47.09 146 SER A CA 1
ATOM 1132 C C . SER A 1 146 ? 16.242 12.508 16.625 1.00 47.09 146 SER A C 1
ATOM 1134 O O . SER A 1 146 ? 16.892 12.165 15.642 1.00 47.09 146 SER A O 1
ATOM 1136 N N . PHE A 1 147 ? 15.377 13.525 16.588 1.00 48.78 147 PHE A N 1
ATOM 1137 C CA . PHE A 1 147 ? 15.123 14.389 15.429 1.00 48.78 147 PHE A CA 1
ATOM 1138 C C . PHE A 1 147 ? 15.624 15.837 15.628 1.00 48.78 147 PHE A C 1
ATOM 1140 O O . PHE A 1 147 ? 15.545 16.645 14.703 1.00 48.78 147 PHE A O 1
ATOM 1147 N N . THR A 1 148 ? 16.130 16.206 16.814 1.00 41.34 148 THR A N 1
ATOM 1148 C CA . THR A 1 148 ? 16.341 17.616 17.215 1.00 41.34 148 THR A CA 1
ATOM 1149 C C . THR A 1 148 ? 17.724 18.192 16.908 1.00 41.34 148 THR A C 1
ATOM 1151 O O . THR A 1 148 ? 18.061 19.263 17.420 1.00 41.34 148 THR A O 1
ATOM 1154 N N . GLN A 1 149 ? 18.522 17.596 16.016 1.00 40.09 149 GLN A N 1
ATOM 1155 C CA . GLN A 1 149 ? 19.740 18.269 15.545 1.00 40.09 149 GLN A CA 1
ATOM 1156 C C . GLN A 1 149 ? 19.402 19.414 14.561 1.00 40.09 149 GLN A C 1
ATOM 1158 O O . GLN A 1 149 ? 19.632 19.324 13.364 1.00 40.09 149 GLN A O 1
ATOM 1163 N N . GLY A 1 150 ? 18.863 20.523 15.088 1.00 40.78 150 GLY A N 1
ATOM 1164 C CA . GLY A 1 150 ? 18.967 21.853 14.475 1.00 40.78 150 GLY A CA 1
ATOM 1165 C C . GLY A 1 150 ? 17.743 22.449 13.770 1.00 40.78 150 GLY A C 1
ATOM 1166 O O . GLY A 1 150 ? 17.891 23.514 13.171 1.00 40.78 150 GLY A O 1
ATOM 1167 N N . HIS A 1 151 ? 16.546 21.855 13.832 1.00 47.94 151 HIS A N 1
ATOM 1168 C CA . HIS A 1 151 ? 15.417 22.319 13.010 1.00 47.94 151 HIS A CA 1
ATOM 1169 C C . HIS A 1 151 ? 14.242 22.864 13.833 1.00 47.94 151 HIS A C 1
ATOM 1171 O O . HIS A 1 151 ? 13.557 22.145 14.557 1.00 47.94 151 HIS A O 1
ATOM 1177 N N . VAL A 1 152 ? 14.031 24.179 13.711 1.00 45.53 152 VAL A N 1
ATOM 1178 C CA . VAL A 1 152 ? 13.010 24.962 14.415 1.00 45.53 152 VAL A CA 1
ATOM 1179 C C . VAL A 1 152 ? 12.104 25.613 13.374 1.00 45.53 152 VAL A C 1
ATOM 1181 O O . VAL A 1 152 ? 12.510 26.593 12.754 1.00 45.53 152 VAL A O 1
ATOM 1184 N N . SER A 1 153 ? 10.905 25.058 13.172 1.00 46.75 153 SER A N 1
ATOM 1185 C CA . SER A 1 153 ? 9.633 25.755 12.874 1.00 46.75 153 SER A CA 1
ATOM 1186 C C . SER A 1 153 ? 8.596 24.731 12.406 1.00 46.75 153 SER A C 1
ATOM 1188 O O . SER A 1 153 ? 8.447 24.480 11.215 1.00 46.75 153 SER A O 1
ATOM 1190 N N . TYR A 1 154 ? 7.866 24.145 13.354 1.00 52.84 154 TYR A N 1
ATOM 1191 C CA . TYR A 1 154 ? 6.694 23.331 13.045 1.00 52.84 154 TYR A CA 1
ATOM 1192 C C . TYR A 1 154 ? 5.558 24.274 12.641 1.00 52.84 154 TYR A C 1
ATOM 1194 O O . TYR A 1 154 ? 5.300 25.276 13.309 1.00 52.84 154 TYR A O 1
ATOM 1202 N N . HIS A 1 155 ? 4.880 24.004 11.533 1.00 51.06 155 HIS A N 1
ATOM 1203 C CA . HIS A 1 155 ? 3.708 24.782 11.138 1.00 51.06 155 HIS A CA 1
ATOM 1204 C C . HIS A 1 155 ? 2.446 23.997 11.487 1.00 51.06 155 HIS A C 1
ATOM 1206 O O . HIS A 1 155 ? 2.380 22.798 11.244 1.00 51.06 155 HIS A O 1
ATOM 1212 N N . GLN A 1 156 ? 1.409 24.657 12.010 1.00 54.72 156 GLN A N 1
ATOM 1213 C CA . GLN A 1 156 ? 0.068 24.074 11.952 1.00 54.72 156 GLN A CA 1
ATOM 1214 C C . GLN A 1 156 ? -0.259 23.811 10.477 1.00 54.72 156 GLN A C 1
ATOM 1216 O O . GLN A 1 156 ? -0.169 24.718 9.646 1.00 54.72 156 GLN A O 1
ATOM 1221 N N . HIS A 1 157 ? -0.573 22.568 10.124 1.00 62.03 157 HIS A N 1
ATOM 1222 C CA . HIS A 1 157 ? -0.909 22.212 8.753 1.00 62.03 157 HIS A CA 1
ATOM 1223 C C . HIS A 1 157 ? -2.428 22.228 8.609 1.00 62.03 157 HIS A C 1
ATOM 1225 O O . HIS A 1 157 ? -3.110 21.283 8.975 1.00 62.03 157 HIS A O 1
ATOM 1231 N N . SER A 1 158 ? -2.990 23.314 8.086 1.00 61.97 158 SER A N 1
ATOM 1232 C CA . SER A 1 158 ? -4.444 23.400 7.901 1.00 61.97 158 SER A CA 1
ATOM 1233 C C . SER A 1 158 ? -4.957 22.627 6.679 1.00 61.97 158 SER A C 1
ATOM 1235 O O . SER A 1 158 ? -6.168 22.488 6.535 1.00 61.97 158 SER A O 1
ATOM 1237 N N . ASN A 1 159 ? -4.076 22.125 5.801 1.00 85.62 159 ASN A N 1
ATOM 1238 C CA . ASN A 1 159 ? -4.483 21.488 4.548 1.00 85.62 159 ASN A CA 1
ATOM 1239 C C . ASN A 1 159 ? -3.694 20.205 4.231 1.00 85.62 159 ASN A C 1
ATOM 1241 O O . ASN A 1 159 ? -2.558 20.252 3.754 1.00 85.62 159 ASN A O 1
ATOM 1245 N N . TRP A 1 16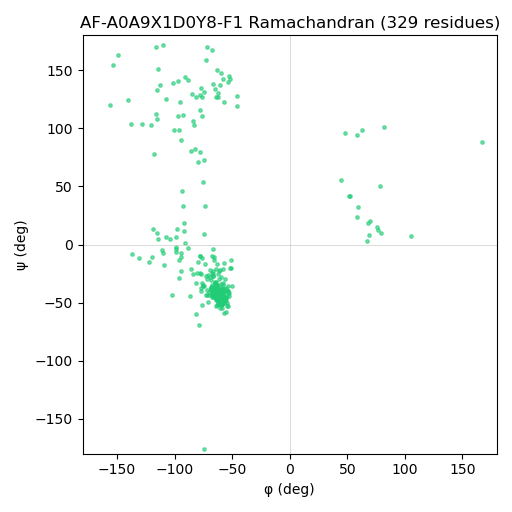0 ? -4.326 19.048 4.441 1.00 89.62 160 TRP A N 1
ATOM 1246 C CA . TRP A 1 160 ? -3.758 17.746 4.086 1.00 89.62 160 TRP A CA 1
ATOM 1247 C C . TRP A 1 160 ? -3.592 17.533 2.582 1.00 89.62 160 TRP A C 1
ATOM 1249 O O . TRP A 1 160 ? -2.693 16.801 2.173 1.00 89.62 160 TRP A O 1
ATOM 1259 N N . THR A 1 161 ? -4.410 18.181 1.750 1.00 89.69 161 THR A N 1
ATOM 1260 C CA . THR A 1 161 ? -4.311 18.054 0.291 1.00 89.69 161 THR A CA 1
ATOM 1261 C C . THR A 1 161 ? -2.987 18.629 -0.215 1.00 89.69 161 THR A C 1
ATOM 1263 O O . THR A 1 161 ? -2.277 17.954 -0.961 1.00 89.69 161 THR A O 1
ATOM 1266 N N . ASP A 1 162 ? -2.593 19.814 0.262 1.00 88.19 162 ASP A N 1
ATOM 1267 C CA . ASP A 1 162 ? -1.309 20.432 -0.103 1.00 88.19 162 ASP A CA 1
ATOM 1268 C C . ASP A 1 162 ? -0.125 19.600 0.400 1.00 88.19 162 ASP A C 1
ATOM 1270 O O . ASP A 1 162 ? 0.878 19.434 -0.294 1.00 88.19 162 ASP A O 1
ATOM 1274 N N . ARG A 1 163 ? -0.254 19.028 1.603 1.00 88.25 163 ARG A N 1
ATOM 1275 C CA . ARG A 1 163 ? 0.773 18.171 2.210 1.00 88.25 163 ARG A CA 1
ATOM 1276 C C . ARG A 1 163 ? 0.960 16.875 1.436 1.00 88.25 163 ARG A C 1
ATOM 1278 O O . ARG A 1 163 ? 2.094 16.479 1.176 1.00 88.25 163 ARG A O 1
ATOM 1285 N N . LEU A 1 164 ? -0.139 16.245 1.027 1.00 90.75 164 LEU A N 1
ATOM 1286 C CA . LEU A 1 164 ? -0.102 15.050 0.195 1.00 90.75 164 LEU A CA 1
ATOM 1287 C C . LEU A 1 164 ? 0.557 15.354 -1.151 1.00 90.75 164 LEU A C 1
ATOM 1289 O O . LEU A 1 164 ? 1.431 14.604 -1.579 1.00 90.75 164 LEU A O 1
ATOM 1293 N N . ALA A 1 165 ? 0.186 16.467 -1.790 1.00 89.19 165 ALA A N 1
ATOM 1294 C CA . ALA A 1 165 ? 0.790 16.895 -3.047 1.00 89.19 165 ALA A CA 1
ATOM 1295 C C . ALA A 1 165 ? 2.299 17.157 -2.898 1.00 89.19 165 ALA A C 1
ATOM 1297 O O . ALA A 1 165 ? 3.088 16.657 -3.698 1.00 89.19 165 ALA A O 1
ATOM 1298 N N . ALA A 1 166 ? 2.720 17.873 -1.851 1.00 88.69 166 ALA A N 1
ATOM 1299 C CA . ALA A 1 166 ? 4.131 18.143 -1.578 1.00 88.69 166 ALA A CA 1
ATOM 1300 C C . ALA A 1 166 ? 4.938 16.852 -1.355 1.00 88.69 166 ALA A C 1
ATOM 1302 O O . ALA A 1 166 ? 6.005 16.683 -1.949 1.00 88.69 166 ALA A O 1
ATOM 1303 N N . PHE A 1 167 ? 4.414 15.923 -0.548 1.00 89.88 167 PHE A N 1
ATOM 1304 C CA . PHE A 1 167 ? 5.084 14.655 -0.258 1.00 89.88 167 PHE A CA 1
ATOM 1305 C C . PHE A 1 167 ? 5.179 13.764 -1.498 1.00 89.88 167 PHE A C 1
ATOM 1307 O O . PHE A 1 167 ? 6.243 13.217 -1.789 1.00 89.88 167 PHE A O 1
ATOM 1314 N N . LEU A 1 168 ? 4.094 13.658 -2.271 1.00 90.25 168 LEU A N 1
ATOM 1315 C CA . LEU A 1 168 ? 4.092 12.897 -3.518 1.00 90.25 168 LEU A CA 1
ATOM 1316 C C . LEU A 1 168 ? 5.061 13.490 -4.545 1.00 90.25 168 LEU A C 1
ATOM 1318 O O . LEU A 1 168 ? 5.795 12.730 -5.170 1.00 90.25 168 LEU A O 1
ATOM 1322 N N . ASN A 1 169 ? 5.130 14.819 -4.678 1.00 89.75 169 ASN A N 1
ATOM 1323 C CA . ASN A 1 169 ? 6.080 15.473 -5.582 1.00 89.75 169 ASN A CA 1
ATOM 1324 C C . ASN A 1 169 ? 7.522 15.140 -5.212 1.00 89.75 169 ASN A C 1
ATOM 1326 O O . ASN A 1 169 ? 8.273 14.690 -6.068 1.00 89.75 169 ASN A O 1
ATOM 1330 N N . LYS A 1 170 ? 7.886 15.247 -3.930 1.00 89.38 170 LYS A N 1
ATOM 1331 C CA . LYS A 1 170 ? 9.223 14.869 -3.451 1.00 89.38 170 LYS A CA 1
ATOM 1332 C C . LYS A 1 170 ? 9.530 13.390 -3.694 1.00 89.38 170 LYS A C 1
ATOM 1334 O O . LYS A 1 170 ? 10.640 13.056 -4.107 1.00 89.38 170 LYS A O 1
ATOM 1339 N N . ALA A 1 171 ? 8.559 12.504 -3.465 1.00 89.06 171 ALA A N 1
ATOM 1340 C CA . ALA A 1 171 ? 8.729 11.081 -3.742 1.00 89.06 171 ALA A CA 1
ATOM 1341 C C . ALA A 1 171 ? 8.948 10.823 -5.244 1.00 89.06 171 ALA A C 1
ATOM 1343 O O . ALA A 1 171 ? 9.838 10.064 -5.620 1.00 89.06 171 ALA A O 1
ATOM 1344 N N . MET A 1 172 ? 8.185 11.490 -6.111 1.00 87.38 172 MET A N 1
ATOM 1345 C CA . MET A 1 172 ? 8.341 11.382 -7.562 1.00 87.38 172 MET A CA 1
ATOM 1346 C C . MET A 1 172 ? 9.649 12.001 -8.064 1.00 87.38 172 MET A C 1
ATOM 1348 O O . MET A 1 172 ? 10.277 11.436 -8.955 1.00 87.38 172 MET A O 1
ATOM 1352 N N . ASP A 1 173 ? 10.102 13.111 -7.483 1.00 87.12 173 ASP A N 1
ATOM 1353 C CA . ASP A 1 173 ? 11.402 13.711 -7.792 1.00 87.12 173 ASP A CA 1
ATOM 1354 C C . ASP A 1 173 ? 12.534 12.739 -7.462 1.00 87.12 173 ASP A C 1
ATOM 1356 O O . ASP A 1 173 ? 13.428 12.539 -8.284 1.00 87.12 173 ASP A O 1
ATOM 1360 N N . LYS A 1 174 ? 12.463 12.066 -6.305 1.00 84.94 174 LYS A N 1
ATOM 1361 C CA . LYS A 1 174 ? 13.420 11.014 -5.945 1.00 84.94 174 LYS A CA 1
ATOM 1362 C C . LYS A 1 174 ? 13.381 9.847 -6.929 1.00 84.94 174 LYS A C 1
ATOM 1364 O O . LYS A 1 174 ? 14.436 9.445 -7.413 1.00 84.94 174 LYS A O 1
ATOM 1369 N N . TRP A 1 175 ? 12.189 9.350 -7.263 1.00 82.38 175 TRP A N 1
ATOM 1370 C CA . TRP A 1 175 ? 12.017 8.305 -8.279 1.00 82.38 175 TRP A CA 1
ATOM 1371 C C . TRP A 1 175 ? 12.640 8.704 -9.627 1.00 82.38 175 TRP A C 1
ATOM 1373 O O . TRP A 1 175 ? 13.258 7.895 -10.314 1.00 82.38 175 TRP A O 1
ATOM 1383 N N . ASN A 1 176 ? 12.495 9.968 -10.023 1.00 78.56 176 ASN A N 1
ATOM 1384 C CA . ASN A 1 176 ? 13.047 10.463 -11.279 1.00 78.56 176 ASN A CA 1
ATOM 1385 C C . ASN A 1 176 ? 14.569 10.665 -11.212 1.00 78.56 176 ASN A C 1
ATOM 1387 O O . ASN A 1 176 ? 15.254 10.417 -12.207 1.00 78.56 176 ASN A O 1
ATOM 1391 N N . ALA A 1 177 ? 15.099 11.084 -10.058 1.00 75.62 177 ALA A N 1
ATOM 1392 C CA . ALA A 1 177 ? 16.523 11.320 -9.825 1.00 75.62 177 ALA A CA 1
ATOM 1393 C C . ALA A 1 177 ? 17.356 10.029 -9.831 1.00 75.62 177 ALA 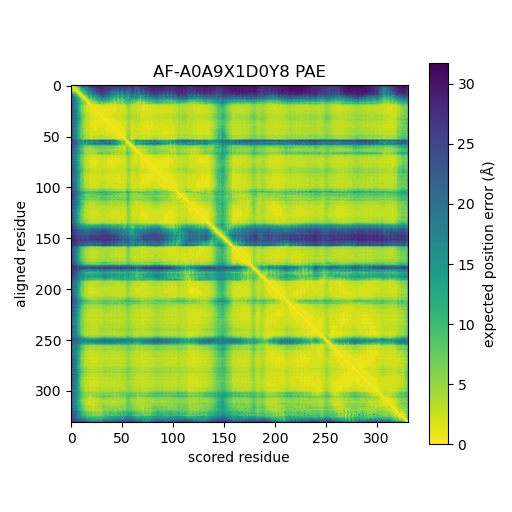A C 1
ATOM 1395 O O . ALA A 1 177 ? 18.497 10.043 -10.288 1.00 75.62 177 ALA A O 1
ATOM 1396 N N . THR A 1 178 ? 16.779 8.892 -9.430 1.00 65.00 178 THR A N 1
ATOM 1397 C CA . THR A 1 178 ? 17.391 7.555 -9.590 1.00 65.00 178 THR A CA 1
ATOM 1398 C C . THR A 1 178 ? 17.343 7.049 -11.042 1.00 65.00 178 THR A C 1
ATOM 1400 O O . THR A 1 178 ? 17.684 5.899 -11.337 1.00 65.00 178 THR A O 1
ATOM 1403 N N . GLY A 1 179 ? 16.954 7.930 -11.969 1.00 56.03 179 GLY A N 1
ATOM 1404 C CA . GLY A 1 179 ? 16.701 7.666 -13.371 1.00 56.03 179 GLY A CA 1
ATOM 1405 C C . GLY A 1 179 ? 15.302 7.097 -13.539 1.00 56.03 179 GLY A C 1
ATOM 1406 O O . GLY A 1 179 ? 15.106 5.900 -13.378 1.00 56.03 179 GLY A O 1
ATOM 1407 N N . ALA A 1 180 ? 14.340 7.918 -13.965 1.00 49.91 180 ALA A N 1
ATOM 1408 C CA . ALA A 1 180 ? 12.974 7.476 -14.280 1.00 49.91 180 ALA A CA 1
ATOM 1409 C C . ALA A 1 180 ? 12.911 6.270 -15.256 1.00 49.91 180 ALA A C 1
ATOM 1411 O O . ALA A 1 180 ? 11.902 5.569 -15.308 1.00 49.91 180 ALA A O 1
ATOM 1412 N N . GLY A 1 181 ? 13.986 6.018 -16.019 1.00 51.56 181 GLY A N 1
ATOM 1413 C CA . GLY A 1 181 ? 14.149 4.861 -16.906 1.00 51.56 181 GLY A CA 1
ATOM 1414 C C . GLY A 1 181 ? 14.882 3.651 -16.308 1.00 51.56 181 GLY A C 1
ATOM 1415 O O . GLY A 1 181 ? 14.927 2.613 -16.960 1.00 51.56 181 GLY A O 1
ATOM 1416 N N . SER A 1 182 ? 15.454 3.751 -15.103 1.00 61.62 182 SER A N 1
ATOM 1417 C CA . SER A 1 182 ? 16.121 2.626 -14.434 1.00 61.62 182 SER A CA 1
ATOM 1418 C C . SER A 1 182 ? 15.120 1.664 -13.796 1.00 61.62 182 SER A C 1
ATOM 1420 O O . SER A 1 182 ? 15.450 0.498 -13.619 1.00 61.62 182 SER A O 1
ATOM 1422 N N . GLY A 1 183 ? 13.914 2.139 -13.454 1.00 66.25 183 GLY A N 1
ATOM 1423 C CA . GLY A 1 183 ? 12.921 1.359 -12.713 1.00 66.25 183 GLY A CA 1
ATOM 1424 C C . GLY A 1 183 ? 13.329 1.073 -11.265 1.00 66.25 183 GLY A C 1
ATOM 1425 O O . GLY A 1 183 ? 12.779 0.169 -10.643 1.00 66.25 183 GLY A O 1
ATOM 1426 N N . ARG A 1 184 ? 14.290 1.818 -10.708 1.00 74.44 184 ARG A N 1
ATOM 1427 C CA . ARG A 1 184 ? 14.795 1.593 -9.351 1.00 74.44 184 ARG A CA 1
ATOM 1428 C C . ARG A 1 184 ? 14.475 2.776 -8.455 1.00 74.44 184 ARG A C 1
ATOM 1430 O O . ARG A 1 184 ? 14.774 3.917 -8.798 1.00 74.44 184 ARG A O 1
ATOM 1437 N N . TRP A 1 185 ? 13.958 2.490 -7.268 1.00 78.50 185 TRP A N 1
ATOM 1438 C CA . TRP A 1 185 ? 14.123 3.383 -6.129 1.00 78.50 185 TRP A CA 1
ATOM 1439 C C . TRP A 1 185 ? 15.290 2.851 -5.313 1.00 78.50 185 TRP A C 1
ATOM 1441 O O . TRP A 1 185 ? 15.204 1.786 -4.702 1.00 78.50 185 TRP A O 1
ATOM 1451 N N . ASN A 1 186 ? 16.381 3.596 -5.336 1.00 73.75 186 ASN A N 1
ATOM 1452 C CA . ASN A 1 186 ? 17.592 3.235 -4.626 1.00 73.75 186 ASN A CA 1
ATOM 1453 C C . ASN A 1 186 ? 17.481 3.715 -3.172 1.00 73.75 186 ASN A C 1
ATOM 1455 O O . ASN A 1 186 ? 17.113 4.868 -2.915 1.00 73.75 186 ASN A O 1
ATOM 1459 N N . ASP A 1 187 ? 17.743 2.817 -2.222 1.00 71.56 187 ASP A N 1
ATOM 1460 C CA . ASP A 1 187 ? 17.969 3.200 -0.828 1.00 71.56 187 ASP A CA 1
ATOM 1461 C C . ASP A 1 187 ? 19.362 3.842 -0.648 1.00 71.56 187 ASP A C 1
ATOM 1463 O O . ASP A 1 187 ? 20.088 4.083 -1.616 1.00 71.56 187 ASP A O 1
ATOM 1467 N N . GLU A 1 188 ? 19.729 4.160 0.593 1.00 64.62 188 GLU A N 1
ATOM 1468 C CA . GLU A 1 188 ? 21.033 4.743 0.943 1.00 64.62 188 GLU A CA 1
ATOM 1469 C C . GLU A 1 188 ? 22.240 3.882 0.523 1.00 64.62 188 GLU A C 1
ATOM 1471 O O . GLU A 1 188 ? 23.328 4.418 0.322 1.00 64.62 188 GLU A O 1
ATOM 1476 N N . ASN A 1 189 ? 22.041 2.577 0.298 1.00 68.12 189 ASN A N 1
ATOM 1477 C CA . ASN A 1 189 ? 23.061 1.639 -0.178 1.00 68.12 189 ASN A CA 1
ATOM 1478 C C . ASN A 1 189 ? 22.985 1.405 -1.692 1.00 68.12 189 ASN A C 1
ATOM 1480 O O . ASN A 1 189 ? 23.579 0.462 -2.216 1.00 68.12 189 ASN A O 1
ATOM 1484 N N . ASN A 1 190 ? 22.238 2.249 -2.404 1.00 72.12 190 ASN A N 1
ATOM 1485 C CA . ASN A 1 190 ? 21.958 2.104 -3.825 1.00 72.12 190 ASN A CA 1
ATOM 1486 C C . ASN A 1 190 ? 21.268 0.769 -4.181 1.00 72.12 190 ASN A C 1
ATOM 1488 O O . ASN A 1 190 ? 21.359 0.295 -5.318 1.00 72.12 190 ASN A O 1
ATOM 1492 N N . ALA A 1 191 ? 20.591 0.155 -3.207 1.00 75.56 191 ALA A N 1
ATOM 1493 C CA . ALA A 1 191 ? 19.939 -1.132 -3.347 1.00 75.56 191 ALA A CA 1
ATOM 1494 C C . ALA A 1 191 ? 18.447 -0.972 -3.660 1.00 75.56 191 ALA A C 1
ATOM 1496 O O . ALA A 1 191 ? 17.752 -0.110 -3.117 1.00 75.56 191 ALA A O 1
ATOM 1497 N N . CYS A 1 192 ? 17.947 -1.839 -4.538 1.00 78.69 192 CYS A N 1
ATOM 1498 C CA . CYS A 1 192 ? 16.534 -1.982 -4.855 1.00 78.69 192 CYS A CA 1
ATOM 1499 C C . CYS A 1 192 ? 16.020 -3.287 -4.239 1.00 78.69 192 CYS A C 1
ATOM 1501 O O . CYS A 1 192 ? 16.564 -4.353 -4.517 1.00 78.69 192 CYS A O 1
ATOM 1503 N N . LYS A 1 193 ? 14.959 -3.204 -3.427 1.00 88.25 193 LYS A N 1
ATOM 1504 C CA . LYS A 1 193 ? 14.325 -4.352 -2.756 1.00 88.25 193 LYS A CA 1
ATOM 1505 C C . LYS A 1 193 ? 12.903 -4.530 -3.292 1.00 88.25 193 LYS A C 1
ATOM 1507 O O . LYS A 1 193 ? 12.041 -3.721 -2.927 1.00 88.25 193 LYS A O 1
ATOM 1512 N N . PRO A 1 194 ? 12.607 -5.566 -4.100 1.00 91.19 194 PRO A N 1
ATOM 1513 C CA . PRO A 1 194 ? 11.325 -5.719 -4.799 1.00 91.19 194 PRO A CA 1
ATOM 1514 C C . PRO A 1 194 ? 10.112 -5.636 -3.876 1.00 91.19 194 PRO A C 1
ATOM 1516 O O . PRO A 1 194 ? 9.105 -4.994 -4.174 1.00 91.19 194 PRO A O 1
ATOM 1519 N N . PHE A 1 195 ? 10.228 -6.230 -2.692 1.00 89.62 195 PHE A N 1
ATOM 1520 C CA . PHE A 1 195 ? 9.168 -6.227 -1.696 1.00 89.62 195 PHE A CA 1
ATOM 1521 C C . PHE A 1 195 ? 8.911 -4.825 -1.112 1.00 89.62 195 PHE A C 1
ATOM 1523 O O . PHE A 1 195 ? 7.760 -4.458 -0.880 1.00 89.62 195 PHE A O 1
ATOM 1530 N N . MET A 1 196 ? 9.960 -4.018 -0.901 1.00 89.50 196 MET A N 1
ATOM 1531 C CA . MET A 1 196 ? 9.815 -2.640 -0.419 1.00 89.50 196 MET A CA 1
ATOM 1532 C C . MET A 1 196 ? 9.270 -1.740 -1.521 1.00 89.50 196 MET A C 1
ATOM 1534 O O . MET A 1 196 ? 8.349 -0.966 -1.263 1.00 89.50 196 MET A O 1
ATOM 1538 N N . ASN A 1 197 ? 9.774 -1.883 -2.750 1.00 90.50 197 ASN A N 1
ATOM 1539 C CA . ASN A 1 197 ? 9.215 -1.209 -3.919 1.00 90.50 197 ASN A CA 1
ATOM 1540 C C . ASN A 1 197 ? 7.728 -1.523 -4.074 1.00 90.50 197 ASN A C 1
ATOM 1542 O O . ASN A 1 197 ? 6.946 -0.636 -4.403 1.00 90.50 197 ASN A O 1
ATOM 1546 N N . SER A 1 198 ? 7.308 -2.755 -3.773 1.00 91.81 198 SER A N 1
ATOM 1547 C CA . SER A 1 198 ? 5.895 -3.120 -3.817 1.00 91.81 198 SER A CA 1
ATOM 1548 C C . SER A 1 198 ? 5.031 -2.344 -2.823 1.00 91.81 198 SER A C 1
ATOM 1550 O O . SER A 1 198 ? 3.909 -1.968 -3.154 1.00 91.81 198 SER A O 1
ATOM 1552 N N . LEU A 1 199 ? 5.545 -2.025 -1.631 1.00 91.44 199 LEU A N 1
ATOM 1553 C CA . LEU A 1 199 ? 4.822 -1.181 -0.673 1.00 91.44 199 LEU A CA 1
ATOM 1554 C C . LEU A 1 199 ? 4.614 0.234 -1.222 1.00 91.44 199 LEU A C 1
ATOM 1556 O O . LEU A 1 199 ? 3.519 0.788 -1.082 1.00 91.44 199 LEU A O 1
ATOM 1560 N N . LEU A 1 200 ? 5.637 0.793 -1.879 1.00 91.69 200 LEU A N 1
ATOM 1561 C CA . LEU A 1 200 ? 5.546 2.097 -2.535 1.00 91.69 200 LEU A CA 1
ATOM 1562 C C . LEU A 1 200 ? 4.587 2.057 -3.727 1.00 91.69 200 LEU A C 1
ATOM 1564 O O . LEU A 1 200 ? 3.720 2.922 -3.833 1.00 91.69 200 LEU A O 1
ATOM 1568 N N . ARG A 1 201 ? 4.673 1.021 -4.572 1.00 92.38 201 ARG A N 1
ATOM 1569 C CA . ARG A 1 201 ? 3.717 0.788 -5.662 1.00 92.38 201 ARG A CA 1
ATOM 1570 C C . ARG A 1 201 ? 2.294 0.728 -5.143 1.00 92.38 201 ARG A C 1
ATOM 1572 O O . ARG A 1 201 ? 1.427 1.369 -5.714 1.00 92.38 201 ARG A O 1
ATOM 1579 N N . ASP A 1 202 ? 2.045 0.002 -4.061 1.00 92.56 202 ASP A N 1
ATOM 1580 C CA . ASP A 1 202 ? 0.710 -0.112 -3.479 1.00 92.56 202 ASP A CA 1
ATOM 1581 C C . ASP A 1 202 ? 0.207 1.244 -2.938 1.00 92.56 202 ASP A C 1
ATOM 1583 O O . ASP A 1 202 ? -0.969 1.567 -3.093 1.00 92.56 202 ASP A O 1
ATOM 1587 N N . SER A 1 203 ? 1.095 2.107 -2.423 1.00 92.75 203 SER A N 1
ATOM 1588 C CA . SER A 1 203 ? 0.752 3.505 -2.106 1.00 92.75 203 SER A CA 1
ATOM 1589 C C . SER A 1 203 ? 0.456 4.343 -3.359 1.00 92.75 203 SER A C 1
ATOM 1591 O O . SER A 1 203 ? -0.490 5.128 -3.360 1.00 92.75 203 SER A O 1
ATOM 1593 N N . TYR A 1 204 ? 1.210 4.176 -4.447 1.00 94.12 204 TYR A N 1
ATOM 1594 C CA . TYR A 1 204 ? 0.940 4.857 -5.719 1.00 94.12 204 TYR A CA 1
ATOM 1595 C C . TYR A 1 204 ? -0.342 4.366 -6.393 1.00 94.12 204 TYR A C 1
ATOM 1597 O O . TYR A 1 204 ? -1.074 5.180 -6.949 1.00 94.12 204 TYR A O 1
ATOM 1605 N N . ILE A 1 205 ? -0.653 3.073 -6.302 1.00 93.88 205 ILE A N 1
ATOM 1606 C CA . ILE A 1 205 ? -1.920 2.496 -6.757 1.00 93.88 205 ILE A CA 1
ATOM 1607 C C . ILE A 1 205 ? -3.069 3.092 -5.944 1.00 93.88 205 ILE A C 1
ATOM 1609 O O . ILE A 1 205 ? -4.053 3.526 -6.532 1.00 93.88 205 ILE A O 1
ATOM 1613 N N . LEU A 1 206 ? -2.933 3.203 -4.617 1.00 91.69 206 LEU A N 1
ATOM 1614 C CA . LEU A 1 206 ? -3.922 3.886 -3.779 1.00 91.69 206 LEU A CA 1
ATOM 1615 C C . LEU A 1 206 ? -4.154 5.330 -4.252 1.00 91.69 206 LEU A C 1
ATOM 1617 O O . LEU A 1 206 ? -5.302 5.742 -4.419 1.00 91.69 206 LEU A O 1
ATOM 1621 N N . MET A 1 207 ? -3.082 6.081 -4.521 1.00 93.25 207 MET A N 1
ATOM 1622 C CA . MET A 1 207 ? -3.190 7.450 -5.034 1.00 93.25 207 MET A CA 1
ATOM 1623 C C . MET A 1 207 ? -3.871 7.485 -6.403 1.00 93.25 207 MET A C 1
ATOM 1625 O O . MET A 1 207 ? -4.798 8.264 -6.614 1.00 93.25 207 MET A O 1
ATOM 1629 N N . TYR A 1 208 ? -3.454 6.615 -7.318 1.00 92.81 208 TYR A N 1
ATOM 1630 C CA . TYR A 1 208 ? -4.032 6.508 -8.649 1.00 92.81 208 TYR A CA 1
ATOM 1631 C C . TYR A 1 208 ? -5.530 6.187 -8.581 1.00 92.81 208 TYR A C 1
ATOM 1633 O O . TYR A 1 208 ? -6.340 6.877 -9.188 1.00 92.81 208 TYR A O 1
ATOM 1641 N N . GLU A 1 209 ? -5.934 5.175 -7.824 1.00 89.06 209 GLU A N 1
ATOM 1642 C CA . GLU A 1 209 ? -7.323 4.709 -7.793 1.00 89.06 209 GLU A CA 1
ATOM 1643 C C . GLU A 1 209 ? -8.242 5.645 -7.001 1.00 89.06 209 GLU A C 1
ATOM 1645 O O . GLU A 1 209 ? -9.410 5.816 -7.353 1.00 89.06 209 GLU A O 1
ATOM 1650 N N . ARG A 1 210 ? -7.743 6.247 -5.914 1.00 86.81 210 ARG A N 1
ATOM 1651 C CA . ARG A 1 210 ? -8.608 6.857 -4.894 1.00 86.81 210 ARG A CA 1
ATOM 1652 C C . ARG A 1 210 ? -8.400 8.353 -4.673 1.00 86.81 210 ARG A C 1
ATOM 1654 O O . ARG A 1 210 ? -9.229 8.965 -4.003 1.00 86.81 210 ARG A O 1
ATOM 1661 N N . ASN A 1 211 ? -7.352 8.971 -5.219 1.00 85.06 211 ASN A N 1
ATOM 1662 C CA . ASN A 1 211 ? -7.157 10.418 -5.098 1.00 85.06 211 ASN A CA 1
ATOM 1663 C C . ASN A 1 211 ? -7.734 11.159 -6.316 1.00 85.06 211 ASN A C 1
ATOM 1665 O O . ASN A 1 211 ? -7.049 11.398 -7.314 1.00 85.06 211 ASN A O 1
ATOM 1669 N N . SER A 1 212 ? -9.010 11.543 -6.238 1.00 80.31 212 SER A N 1
ATOM 1670 C CA . SER A 1 212 ? -9.710 12.277 -7.304 1.00 80.31 212 SER A CA 1
ATOM 1671 C C . SER A 1 212 ? -9.127 13.663 -7.601 1.00 80.31 212 SER A C 1
ATOM 1673 O O . SER A 1 212 ? -9.414 14.203 -8.663 1.00 80.31 212 SER A O 1
ATOM 1675 N N . GLY A 1 213 ? -8.309 14.227 -6.705 1.00 81.25 213 GLY A N 1
ATOM 1676 C CA . GLY A 1 213 ? -7.647 15.520 -6.902 1.00 81.25 213 GLY A CA 1
ATOM 1677 C C . GLY A 1 213 ? -6.428 15.475 -7.829 1.00 81.25 213 GLY A C 1
ATOM 1678 O O . GLY A 1 213 ? -5.914 16.526 -8.198 1.00 81.25 213 GLY A O 1
ATOM 1679 N N . LEU A 1 214 ? -5.954 14.284 -8.216 1.00 84.44 214 LEU A N 1
ATOM 1680 C CA . LEU A 1 214 ? -4.818 14.148 -9.129 1.00 84.44 214 LEU A CA 1
ATOM 1681 C C . LEU A 1 214 ? -5.224 14.386 -10.582 1.00 84.44 214 LEU A C 1
ATOM 1683 O O . LEU A 1 214 ? -6.118 13.706 -11.099 1.00 84.44 214 LEU A O 1
ATOM 1687 N N . ASP A 1 215 ? -4.494 15.272 -11.257 1.00 89.06 215 ASP A N 1
ATOM 1688 C CA . ASP A 1 215 ? -4.639 15.490 -12.691 1.00 89.06 215 ASP A CA 1
ATOM 1689 C C . ASP A 1 215 ? -4.174 14.278 -13.531 1.00 89.06 215 ASP A C 1
ATOM 1691 O O . ASP A 1 215 ? -3.547 13.322 -13.052 1.00 89.06 215 ASP A O 1
ATOM 1695 N N . ALA A 1 216 ? -4.513 14.302 -14.823 1.00 90.00 216 ALA A N 1
ATOM 1696 C CA . ALA A 1 216 ? -4.232 13.210 -15.754 1.00 90.00 216 ALA A CA 1
ATOM 1697 C C . ALA A 1 216 ? -2.728 12.973 -15.994 1.00 90.00 216 ALA A C 1
ATOM 1699 O O . ALA A 1 216 ? -2.308 11.825 -16.193 1.00 90.00 216 ALA A O 1
ATOM 1700 N N . THR A 1 217 ? -1.917 14.032 -15.960 1.00 90.31 217 THR A N 1
ATOM 1701 C CA . THR A 1 217 ? -0.458 13.953 -16.107 1.00 90.31 217 THR A CA 1
ATOM 1702 C C . THR A 1 217 ? 0.140 13.250 -14.896 1.00 90.31 217 THR A C 1
ATOM 1704 O O . THR A 1 217 ? 0.924 12.314 -15.046 1.00 90.31 217 THR A O 1
ATOM 1707 N N . TYR A 1 218 ? -0.304 13.613 -13.695 1.00 89.75 218 TYR A N 1
ATOM 1708 C CA . TYR A 1 218 ? 0.146 13.009 -12.451 1.00 89.75 218 TYR A CA 1
ATOM 1709 C C . TYR A 1 218 ? -0.190 11.522 -12.378 1.00 89.75 218 TYR A C 1
ATOM 1711 O O . TYR A 1 218 ? 0.668 10.687 -12.093 1.00 89.75 218 TYR A O 1
ATOM 1719 N N . ARG A 1 219 ? -1.433 11.165 -12.719 1.00 91.12 219 ARG A N 1
ATOM 1720 C CA . ARG A 1 219 ? -1.880 9.766 -12.811 1.00 91.12 219 ARG A CA 1
ATOM 1721 C C . ARG A 1 219 ? -1.040 8.968 -13.805 1.00 91.12 219 ARG A C 1
ATOM 1723 O O . ARG A 1 219 ? -0.685 7.822 -13.535 1.00 91.12 219 ARG A O 1
ATOM 1730 N N . THR A 1 220 ? -0.697 9.577 -14.938 1.00 91.75 220 THR A N 1
ATOM 1731 C CA . THR A 1 220 ? 0.196 8.977 -15.935 1.00 91.75 220 THR A CA 1
ATOM 1732 C C . THR A 1 220 ? 1.599 8.758 -15.379 1.00 91.75 220 THR A C 1
ATOM 1734 O O . THR A 1 220 ? 2.137 7.666 -15.549 1.00 91.75 220 THR A O 1
ATOM 1737 N N . ASN A 1 221 ? 2.162 9.732 -14.665 1.00 90.19 221 ASN A N 1
ATOM 1738 C CA . ASN A 1 221 ? 3.487 9.617 -14.059 1.00 90.19 221 ASN A CA 1
ATOM 1739 C C . ASN A 1 221 ? 3.540 8.518 -12.989 1.00 90.19 221 ASN A C 1
ATOM 1741 O O . ASN A 1 221 ? 4.446 7.689 -13.030 1.00 90.19 221 ASN A O 1
ATOM 1745 N N . LEU A 1 222 ? 2.539 8.441 -12.102 1.00 91.81 222 LEU A N 1
ATOM 1746 C CA . LEU A 1 222 ? 2.431 7.367 -11.105 1.00 91.81 222 LEU A CA 1
ATOM 1747 C C . LEU A 1 222 ? 2.379 5.987 -11.769 1.00 91.81 222 LEU A C 1
ATOM 1749 O O . LEU A 1 222 ? 3.144 5.092 -11.414 1.00 91.81 222 LEU A O 1
ATOM 1753 N N . ARG A 1 223 ? 1.515 5.817 -12.778 1.00 93.06 223 ARG A N 1
ATOM 1754 C CA . ARG A 1 223 ? 1.411 4.555 -13.524 1.00 93.06 223 ARG A CA 1
ATOM 1755 C C . ARG A 1 223 ? 2.727 4.201 -14.220 1.00 93.06 223 ARG A C 1
ATOM 1757 O O . ARG A 1 223 ? 3.130 3.040 -14.199 1.00 93.06 223 ARG A O 1
ATOM 1764 N N . ASN A 1 224 ? 3.394 5.174 -14.837 1.00 91.69 224 ASN A N 1
ATOM 1765 C CA . ASN A 1 224 ? 4.663 4.947 -15.523 1.00 91.69 224 ASN A CA 1
ATOM 1766 C C . ASN A 1 224 ? 5.768 4.539 -14.536 1.00 91.69 224 ASN A C 1
ATOM 1768 O O . ASN A 1 224 ? 6.522 3.621 -14.843 1.00 91.69 224 ASN A O 1
ATOM 1772 N N . ALA A 1 225 ? 5.816 5.145 -13.346 1.00 90.56 225 ALA A N 1
ATOM 1773 C CA . ALA A 1 225 ? 6.730 4.744 -12.277 1.00 90.56 225 ALA A CA 1
ATOM 1774 C C . ALA A 1 225 ? 6.458 3.308 -11.800 1.00 90.56 225 ALA A C 1
ATOM 1776 O O . ALA A 1 225 ? 7.374 2.486 -11.763 1.00 90.56 225 ALA A O 1
ATOM 1777 N N . ILE A 1 226 ? 5.187 2.967 -11.534 1.00 92.94 226 ILE A N 1
ATOM 1778 C CA . ILE A 1 226 ? 4.771 1.600 -11.176 1.00 92.94 226 ILE A CA 1
ATOM 1779 C C . ILE A 1 226 ? 5.253 0.606 -12.239 1.00 92.94 226 ILE A C 1
ATOM 1781 O O . ILE A 1 226 ? 5.960 -0.348 -11.912 1.00 92.94 226 ILE A O 1
ATOM 1785 N N . LYS A 1 227 ? 4.936 0.863 -13.513 1.00 94.31 227 LYS A N 1
ATOM 1786 C CA . LYS A 1 227 ? 5.318 0.003 -14.637 1.00 94.31 227 LYS A CA 1
ATOM 1787 C C . LYS A 1 227 ? 6.833 -0.163 -14.750 1.00 94.31 227 LYS A C 1
ATOM 1789 O O . LYS A 1 227 ? 7.308 -1.293 -14.822 1.00 94.31 227 LYS A O 1
ATOM 1794 N N . ALA A 1 228 ? 7.580 0.942 -14.758 1.00 91.62 228 ALA A N 1
ATOM 1795 C CA . ALA A 1 228 ? 9.033 0.920 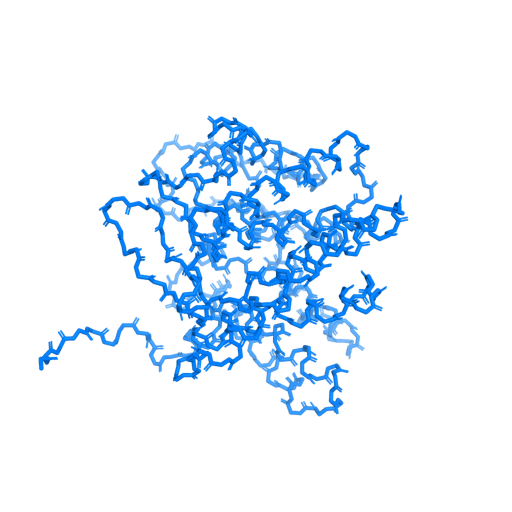-14.896 1.00 91.62 228 ALA A CA 1
ATOM 1796 C C . ALA A 1 228 ? 9.685 0.087 -13.784 1.00 91.62 228 ALA A C 1
ATOM 1798 O O . ALA A 1 228 ? 10.575 -0.711 -14.065 1.00 91.62 228 ALA A O 1
ATOM 1799 N N . SER A 1 229 ? 9.184 0.207 -12.548 1.00 91.06 229 SER A N 1
ATOM 1800 C CA . SER A 1 229 ? 9.669 -0.592 -11.419 1.00 91.06 229 SER A CA 1
ATOM 1801 C C . SER A 1 229 ? 9.476 -2.094 -11.611 1.00 91.06 229 SER A C 1
ATOM 1803 O O . SER A 1 229 ? 10.388 -2.884 -11.387 1.00 91.06 229 SER A O 1
ATOM 1805 N N . MET A 1 230 ? 8.296 -2.491 -12.085 1.00 94.12 230 MET A N 1
ATOM 1806 C CA . MET A 1 230 ? 7.944 -3.893 -12.279 1.00 94.12 230 MET A CA 1
ATOM 1807 C C . MET A 1 230 ? 8.721 -4.504 -13.441 1.00 94.12 230 MET A C 1
ATOM 1809 O O . MET A 1 230 ? 9.186 -5.634 -13.347 1.00 94.12 230 MET A O 1
ATOM 1813 N N . ASP A 1 231 ? 8.883 -3.762 -14.535 1.00 94.88 231 ASP A N 1
ATOM 1814 C CA . ASP A 1 231 ? 9.657 -4.244 -15.677 1.00 94.88 231 ASP A CA 1
ATOM 1815 C C . ASP A 1 231 ? 11.134 -4.412 -15.333 1.00 94.88 231 ASP A C 1
ATOM 1817 O O . ASP A 1 231 ? 11.742 -5.397 -15.752 1.00 94.88 231 ASP A O 1
ATOM 1821 N N . TYR A 1 232 ? 11.696 -3.492 -14.545 1.00 91.56 232 TYR A N 1
ATOM 1822 C CA . TYR A 1 232 ? 13.062 -3.617 -14.061 1.00 91.56 232 TYR A CA 1
ATOM 1823 C C . TYR A 1 232 ? 13.232 -4.846 -13.161 1.00 91.56 232 TYR A C 1
ATOM 1825 O O . TYR A 1 232 ? 14.104 -5.673 -13.428 1.00 91.56 232 TYR A O 1
ATOM 1833 N N . GLU A 1 233 ? 12.392 -4.997 -12.134 1.00 92.75 233 GLU A N 1
ATOM 1834 C CA . GLU A 1 233 ? 12.457 -6.137 -11.210 1.00 92.75 233 GLU A CA 1
ATOM 1835 C C . GLU A 1 233 ? 12.298 -7.465 -11.953 1.00 92.75 233 GLU A C 1
ATOM 1837 O O . GLU A 1 233 ? 13.086 -8.384 -11.749 1.00 92.75 233 GLU A O 1
ATOM 1842 N N . TRP A 1 234 ? 11.332 -7.561 -12.870 1.00 95.69 234 TRP A N 1
ATOM 1843 C CA . TRP A 1 234 ? 11.139 -8.766 -13.677 1.00 95.69 234 TRP A CA 1
ATOM 1844 C C . TRP A 1 234 ? 12.363 -9.099 -14.536 1.00 95.69 234 TRP A C 1
ATOM 1846 O O . TRP A 1 234 ? 12.729 -10.262 -14.663 1.00 95.69 234 TRP A O 1
ATOM 1856 N N . ALA A 1 235 ? 12.988 -8.094 -15.151 1.00 94.25 235 ALA A N 1
ATOM 1857 C CA . ALA A 1 235 ? 14.115 -8.312 -16.051 1.00 94.25 235 ALA A CA 1
ATOM 1858 C C . ALA A 1 235 ? 15.440 -8.600 -15.328 1.00 94.25 235 ALA A C 1
ATOM 1860 O O . ALA A 1 235 ? 16.319 -9.211 -15.931 1.00 94.25 235 ALA A O 1
ATOM 1861 N N . ASN A 1 236 ? 15.604 -8.139 -14.084 1.00 90.56 236 ASN A N 1
ATOM 1862 C CA . ASN A 1 236 ? 16.908 -8.129 -13.411 1.00 90.56 236 ASN A CA 1
ATOM 1863 C C . ASN A 1 236 ? 16.949 -8.908 -12.097 1.00 90.56 236 ASN A C 1
ATOM 1865 O O . ASN A 1 236 ? 18.042 -9.137 -11.598 1.00 90.56 236 ASN A O 1
ATOM 1869 N N . MET A 1 237 ? 15.801 -9.251 -11.514 1.00 93.06 237 MET A N 1
ATOM 1870 C CA . MET A 1 237 ? 15.739 -9.819 -10.162 1.00 93.06 237 MET A CA 1
ATOM 1871 C C . MET A 1 237 ? 14.885 -11.078 -10.071 1.00 93.06 237 MET A C 1
ATOM 1873 O O . MET A 1 237 ? 14.877 -11.714 -9.028 1.00 93.06 237 MET A O 1
ATOM 1877 N N . TRP A 1 238 ? 14.112 -11.418 -11.104 1.00 96.38 238 TRP A N 1
ATOM 1878 C CA . TRP A 1 238 ? 13.333 -12.652 -11.113 1.00 96.38 238 TRP A CA 1
ATOM 1879 C C . TRP A 1 238 ? 14.232 -13.852 -11.422 1.00 96.38 238 TRP A C 1
ATOM 1881 O O . TRP A 1 238 ? 14.743 -13.982 -12.537 1.00 96.38 238 TRP A O 1
ATOM 1891 N N . ASP A 1 239 ? 14.362 -14.762 -10.462 1.00 96.75 239 ASP A N 1
ATOM 1892 C CA . ASP A 1 239 ? 15.053 -16.032 -10.629 1.00 96.75 239 ASP A CA 1
ATOM 1893 C C . ASP A 1 239 ? 14.055 -17.122 -11.050 1.00 96.75 239 ASP A C 1
ATOM 1895 O O . ASP A 1 239 ? 13.155 -17.528 -10.306 1.00 96.75 239 ASP A O 1
ATOM 1899 N N . VAL A 1 240 ? 14.199 -17.590 -12.294 1.00 96.56 240 VAL A N 1
ATOM 1900 C CA . VAL A 1 240 ? 13.297 -18.594 -12.877 1.00 96.56 240 VAL A CA 1
ATOM 1901 C C . VAL A 1 240 ? 13.369 -19.933 -12.127 1.00 96.56 240 VAL A C 1
ATOM 1903 O O . VAL A 1 240 ? 12.302 -20.473 -11.836 1.00 96.56 240 VAL A O 1
ATOM 1906 N N . PRO A 1 241 ? 14.547 -20.500 -11.796 1.00 96.00 241 PRO A N 1
ATOM 1907 C CA . PRO A 1 241 ? 14.617 -21.739 -11.017 1.00 96.00 241 PRO A CA 1
ATOM 1908 C C . PRO A 1 241 ? 13.956 -21.661 -9.633 1.00 96.00 241 PRO A C 1
ATOM 1910 O O . PRO A 1 241 ? 13.237 -22.584 -9.255 1.00 96.00 241 PRO A O 1
ATOM 1913 N N . ALA A 1 242 ? 14.173 -20.575 -8.891 1.00 96.19 242 ALA A N 1
ATOM 1914 C CA . ALA A 1 242 ? 13.641 -20.368 -7.548 1.00 96.19 242 ALA A CA 1
ATOM 1915 C C . ALA A 1 242 ? 12.174 -19.920 -7.545 1.00 96.19 242 ALA A C 1
ATOM 1917 O O . ALA A 1 242 ? 11.527 -19.981 -6.501 1.00 96.19 242 ALA A O 1
ATOM 1918 N N . GLN A 1 243 ? 11.646 -19.474 -8.694 1.00 97.50 243 GLN A N 1
ATOM 1919 C CA . GLN A 1 243 ? 10.315 -18.869 -8.810 1.00 97.50 243 GLN A CA 1
ATOM 1920 C C . GLN A 1 243 ? 10.132 -17.716 -7.807 1.00 97.50 243 GLN A C 1
ATOM 1922 O O . GLN A 1 243 ? 9.093 -17.587 -7.154 1.00 97.50 243 GLN A O 1
ATOM 1927 N N . ALA A 1 244 ? 11.163 -16.886 -7.657 1.00 96.81 244 ALA A N 1
ATOM 1928 C CA . ALA A 1 244 ? 11.222 -15.829 -6.658 1.00 96.81 244 ALA A CA 1
ATOM 1929 C C . ALA A 1 244 ? 12.041 -14.638 -7.152 1.00 96.81 244 ALA A C 1
ATOM 1931 O O . ALA A 1 244 ? 12.810 -14.752 -8.102 1.00 96.81 244 ALA A O 1
ATOM 1932 N N . PHE A 1 245 ? 11.878 -13.496 -6.487 1.00 95.12 245 PHE A N 1
ATOM 1933 C CA . PHE A 1 245 ? 12.769 -12.361 -6.692 1.00 95.12 245 PHE A CA 1
ATOM 1934 C C . PHE A 1 245 ? 13.952 -12.401 -5.726 1.00 95.12 245 PHE A C 1
ATOM 1936 O O . PHE A 1 245 ? 13.768 -12.743 -4.554 1.00 95.12 245 PHE A O 1
ATOM 1943 N N . ASP A 1 246 ? 15.123 -11.971 -6.192 1.00 93.06 246 ASP A N 1
ATOM 1944 C CA . ASP A 1 246 ? 16.272 -11.637 -5.349 1.00 93.06 246 ASP A CA 1
ATOM 1945 C C . ASP A 1 246 ? 15.861 -10.657 -4.243 1.00 93.06 246 ASP A C 1
ATOM 1947 O O . ASP A 1 246 ? 15.055 -9.740 -4.456 1.00 93.06 246 ASP A O 1
ATOM 1951 N N . TYR A 1 247 ? 16.431 -10.825 -3.049 1.00 88.88 247 TYR A N 1
ATOM 1952 C CA . TYR A 1 247 ? 16.129 -9.950 -1.916 1.00 88.88 247 TYR A CA 1
ATOM 1953 C C . TYR A 1 247 ? 16.494 -8.484 -2.198 1.00 88.88 247 TYR A C 1
ATOM 1955 O O . TYR A 1 247 ? 15.751 -7.571 -1.816 1.00 88.88 247 TYR A O 1
ATOM 1963 N N . SER A 1 248 ? 17.626 -8.262 -2.870 1.00 87.12 248 SER A N 1
ATOM 1964 C CA . SER A 1 248 ? 18.194 -6.946 -3.149 1.00 87.12 248 SER A CA 1
ATOM 1965 C C . SER A 1 248 ? 19.058 -6.948 -4.414 1.00 87.12 248 SER A C 1
ATOM 1967 O O . SER A 1 248 ? 19.621 -7.972 -4.785 1.00 87.12 248 SER A O 1
ATOM 1969 N N . THR A 1 249 ? 19.203 -5.786 -5.062 1.00 79.31 249 THR A N 1
ATOM 1970 C CA . THR A 1 249 ? 20.198 -5.567 -6.135 1.00 79.31 249 THR A CA 1
ATOM 1971 C C . THR A 1 249 ? 21.561 -5.090 -5.627 1.00 79.31 249 THR A C 1
ATOM 1973 O O . THR A 1 249 ? 22.434 -4.797 -6.443 1.00 79.31 249 THR A O 1
ATOM 1976 N N . GLY A 1 250 ? 21.718 -4.853 -4.321 1.00 67.19 250 GLY A N 1
ATOM 1977 C CA . GLY A 1 250 ? 22.927 -4.247 -3.761 1.00 67.19 250 GLY A CA 1
ATOM 1978 C C . GLY A 1 250 ? 24.090 -5.234 -3.666 1.00 67.19 250 GLY A C 1
ATOM 1979 O O . GLY A 1 250 ? 23.917 -6.330 -3.153 1.00 67.19 250 GLY A O 1
ATOM 1980 N N . GLU A 1 251 ? 25.295 -4.821 -4.077 1.00 59.56 251 GLU A N 1
ATOM 1981 C CA . GLU A 1 251 ? 26.522 -5.639 -3.964 1.00 59.56 251 GLU A CA 1
ATOM 1982 C C . GLU A 1 251 ? 26.891 -5.990 -2.509 1.00 59.56 251 GLU A C 1
ATOM 1984 O O . GLU A 1 251 ? 27.607 -6.957 -2.259 1.00 59.56 251 GLU A O 1
ATOM 1989 N N . VAL A 1 252 ? 26.414 -5.192 -1.549 1.00 64.00 252 VAL A N 1
ATOM 1990 C CA . VAL A 1 252 ? 26.675 -5.344 -0.107 1.00 64.00 252 VAL A CA 1
ATOM 1991 C C . VAL A 1 252 ? 25.539 -6.034 0.648 1.00 64.00 252 VAL A C 1
ATOM 1993 O O . VAL A 1 252 ? 25.638 -6.234 1.858 1.00 64.00 252 VAL A O 1
ATOM 1996 N N . GLU A 1 253 ? 24.455 -6.380 -0.040 1.00 68.69 253 GLU A N 1
ATOM 1997 C CA . GLU A 1 253 ? 23.296 -7.028 0.559 1.00 68.69 253 GLU A CA 1
ATOM 1998 C C . GLU A 1 253 ? 23.083 -8.431 0.001 1.00 68.69 253 GLU A C 1
ATOM 2000 O O . GLU A 1 253 ? 23.721 -8.869 -0.952 1.00 68.69 253 GLU A O 1
ATOM 2005 N N . GLU A 1 254 ? 22.175 -9.159 0.640 1.00 76.88 254 GLU A N 1
ATOM 2006 C CA . GLU A 1 254 ? 21.785 -10.481 0.193 1.00 76.88 254 GLU A CA 1
ATOM 2007 C C . GLU A 1 254 ? 21.108 -10.419 -1.184 1.00 76.88 254 GLU A C 1
ATOM 2009 O O . GLU A 1 254 ? 20.140 -9.685 -1.379 1.00 76.88 254 GLU A O 1
ATOM 2014 N N . THR A 1 255 ? 21.611 -11.219 -2.122 1.00 83.69 255 THR A N 1
ATOM 2015 C CA . THR A 1 255 ? 21.043 -11.400 -3.466 1.00 83.69 255 THR A CA 1
ATOM 2016 C C . THR A 1 255 ? 20.300 -12.727 -3.607 1.00 83.69 255 THR A C 1
ATOM 2018 O O . THR A 1 255 ? 19.840 -13.061 -4.689 1.00 83.69 255 THR A O 1
ATOM 2021 N N . THR A 1 256 ? 20.165 -13.502 -2.527 1.00 91.44 256 THR A N 1
ATOM 2022 C CA . THR A 1 256 ? 19.411 -14.761 -2.534 1.00 91.44 256 THR A CA 1
ATOM 2023 C C . THR A 1 256 ? 17.944 -14.496 -2.909 1.00 91.44 256 THR A C 1
ATOM 2025 O O . THR A 1 256 ? 17.359 -13.547 -2.377 1.00 91.44 256 THR A O 1
ATOM 2028 N N . PRO A 1 257 ? 17.321 -15.318 -3.772 1.00 92.94 257 PRO A N 1
ATOM 2029 C CA . PRO A 1 257 ? 15.886 -15.247 -4.035 1.00 92.94 257 PRO A CA 1
ATOM 2030 C C . PRO A 1 257 ? 15.025 -15.641 -2.823 1.00 92.94 257 PRO A C 1
ATOM 2032 O O . PRO A 1 257 ? 15.302 -16.641 -2.161 1.00 92.94 257 PRO A O 1
ATOM 2035 N N . TYR A 1 258 ? 13.936 -14.902 -2.575 1.00 92.75 258 TYR A N 1
ATOM 2036 C CA . TYR A 1 258 ? 13.004 -15.132 -1.456 1.00 92.75 258 TYR A CA 1
ATOM 2037 C C . TYR A 1 258 ? 11.543 -15.209 -1.913 1.00 92.75 258 TYR A C 1
ATOM 2039 O O . TYR A 1 258 ? 10.890 -14.199 -2.188 1.00 92.75 258 TYR A O 1
ATOM 2047 N N . ALA A 1 259 ? 11.004 -16.429 -1.968 1.00 93.19 259 ALA A N 1
ATOM 2048 C CA . ALA A 1 259 ? 9.633 -16.676 -2.415 1.00 93.19 259 ALA A CA 1
ATOM 2049 C C . ALA A 1 259 ? 8.566 -16.157 -1.431 1.00 93.19 259 ALA A C 1
ATOM 2051 O O . ALA A 1 259 ? 7.478 -15.767 -1.851 1.00 93.19 259 ALA A O 1
ATOM 2052 N N . ASP A 1 260 ? 8.870 -16.076 -0.133 1.00 89.75 260 ASP A N 1
ATOM 2053 C CA . ASP A 1 260 ? 7.955 -15.596 0.913 1.00 89.75 260 ASP A CA 1
ATOM 2054 C C . ASP A 1 260 ? 7.590 -14.105 0.782 1.00 89.75 260 ASP A C 1
ATOM 2056 O O . ASP A 1 260 ? 6.654 -13.630 1.425 1.00 89.75 260 ASP A O 1
ATOM 2060 N N . LEU A 1 261 ? 8.278 -13.360 -0.086 1.00 91.94 261 LEU A N 1
ATOM 2061 C CA . LEU A 1 261 ? 7.981 -11.960 -0.392 1.00 91.94 261 LEU A CA 1
ATOM 2062 C C . LEU A 1 261 ? 7.124 -11.787 -1.654 1.00 91.94 261 LEU A C 1
ATOM 2064 O O . LEU A 1 261 ? 6.551 -10.712 -1.870 1.00 91.94 261 LEU A O 1
ATOM 2068 N N . ASN A 1 262 ? 6.976 -12.837 -2.467 1.00 95.50 262 ASN A N 1
ATOM 2069 C CA . ASN A 1 262 ? 6.262 -12.786 -3.743 1.00 95.50 262 ASN A CA 1
ATOM 2070 C C . ASN A 1 262 ? 4.802 -12.349 -3.588 1.00 95.50 262 ASN A C 1
ATOM 2072 O O . ASN A 1 262 ? 4.288 -11.600 -4.421 1.00 95.50 262 ASN A O 1
ATOM 2076 N N . LEU A 1 263 ? 4.118 -12.764 -2.517 1.00 93.69 263 LEU A N 1
ATOM 2077 C CA . LEU A 1 263 ? 2.706 -12.422 -2.316 1.00 93.69 263 LEU A CA 1
ATOM 2078 C C . LEU A 1 263 ? 2.484 -10.933 -2.010 1.00 93.69 263 LEU A C 1
ATOM 2080 O O . LEU A 1 263 ? 1.414 -10.404 -2.308 1.00 93.69 263 LEU A O 1
ATOM 2084 N N . MET A 1 264 ? 3.511 -10.227 -1.533 1.00 92.19 264 MET A N 1
ATOM 2085 C CA . MET A 1 264 ? 3.488 -8.769 -1.406 1.00 92.19 264 MET A CA 1
ATOM 2086 C C . MET A 1 264 ? 3.778 -8.059 -2.736 1.00 92.19 264 MET A C 1
ATOM 2088 O O . MET A 1 264 ? 3.361 -6.917 -2.921 1.00 92.19 264 MET A O 1
ATOM 2092 N N . ILE A 1 265 ? 4.481 -8.717 -3.664 1.00 95.19 265 ILE A N 1
ATOM 2093 C CA . ILE A 1 265 ? 4.895 -8.182 -4.975 1.00 95.19 265 ILE A CA 1
ATOM 2094 C C . ILE A 1 265 ? 3.807 -8.388 -6.035 1.00 95.19 265 ILE A C 1
ATOM 2096 O O . ILE A 1 265 ? 3.482 -7.473 -6.797 1.00 95.19 265 ILE A O 1
ATOM 2100 N N . SER A 1 266 ? 3.216 -9.583 -6.063 1.00 96.12 266 SER A N 1
ATOM 2101 C CA . SER A 1 266 ? 2.263 -10.021 -7.084 1.00 96.12 266 SER A CA 1
ATOM 2102 C C . SER A 1 266 ? 1.066 -9.080 -7.313 1.00 96.12 266 SER A C 1
ATOM 2104 O O . SER A 1 266 ? 0.678 -8.944 -8.477 1.00 96.12 266 SER A O 1
ATOM 2106 N N . PRO A 1 267 ? 0.473 -8.389 -6.310 1.00 95.31 267 PRO A N 1
ATOM 2107 C CA . PRO A 1 267 ? -0.750 -7.619 -6.534 1.00 95.31 267 PRO A CA 1
ATOM 2108 C C . PRO A 1 267 ? -0.580 -6.471 -7.533 1.00 95.31 267 PRO A C 1
ATOM 2110 O O . PRO A 1 267 ? -1.483 -6.220 -8.328 1.00 95.31 267 PRO A O 1
ATOM 2113 N N . ALA A 1 268 ? 0.582 -5.811 -7.564 1.00 95.38 268 ALA A N 1
ATOM 2114 C CA . ALA A 1 268 ? 0.830 -4.723 -8.512 1.00 95.38 268 ALA A CA 1
ATOM 2115 C C . ALA A 1 268 ? 0.806 -5.203 -9.980 1.00 95.38 268 ALA A C 1
ATOM 2117 O O . ALA A 1 268 ? 0.341 -4.478 -10.861 1.00 95.38 268 ALA A O 1
ATOM 2118 N N . TYR A 1 269 ? 1.230 -6.447 -10.237 1.00 97.50 269 TYR A N 1
ATOM 2119 C CA . TYR A 1 269 ? 1.138 -7.081 -11.558 1.00 97.50 269 TYR A CA 1
ATOM 2120 C C . TYR A 1 269 ? -0.315 -7.313 -11.977 1.00 97.50 269 TYR A C 1
ATOM 2122 O O . TYR A 1 269 ? -0.682 -6.973 -13.103 1.00 97.50 269 TYR A O 1
ATOM 2130 N N . ALA A 1 270 ? -1.165 -7.793 -11.065 1.00 96.56 270 ALA A N 1
ATOM 2131 C CA . ALA A 1 270 ? -2.595 -7.945 -11.333 1.00 96.56 270 ALA A CA 1
ATOM 2132 C C . ALA A 1 270 ? -3.281 -6.599 -11.604 1.00 96.56 270 ALA A C 1
ATOM 2134 O O . ALA A 1 270 ? -4.083 -6.486 -12.533 1.00 96.56 270 ALA A O 1
ATOM 2135 N N . TRP A 1 271 ? -2.942 -5.567 -10.824 1.00 96.56 271 TRP A N 1
ATOM 2136 C CA . TRP A 1 271 ? -3.464 -4.217 -11.023 1.00 96.56 271 TRP A CA 1
ATOM 2137 C C . TRP A 1 271 ? -3.123 -3.679 -12.418 1.00 96.56 271 TRP A C 1
ATOM 2139 O O . TRP A 1 271 ? -4.013 -3.237 -13.147 1.00 96.56 271 TRP A O 1
ATOM 2149 N N . LEU A 1 272 ? -1.855 -3.779 -12.830 1.00 96.56 272 LEU A N 1
ATOM 2150 C CA . LEU A 1 272 ? -1.414 -3.271 -14.128 1.00 96.56 272 LEU A CA 1
ATOM 2151 C C . LEU A 1 272 ? -2.015 -4.072 -15.294 1.00 96.56 272 LEU A C 1
ATOM 2153 O O . LEU A 1 272 ? -2.402 -3.489 -16.308 1.00 96.56 272 LEU A O 1
ATOM 2157 N N . ALA A 1 273 ? -2.172 -5.390 -15.135 1.00 96.94 273 ALA A N 1
ATOM 2158 C CA . ALA A 1 273 ? -2.892 -6.223 -16.095 1.00 96.94 273 ALA A CA 1
ATOM 2159 C C . ALA A 1 273 ? -4.346 -5.758 -16.276 1.00 96.94 273 ALA A C 1
ATOM 2161 O O . ALA A 1 273 ? -4.838 -5.649 -17.401 1.00 96.94 273 ALA A O 1
ATOM 2162 N N . ASN A 1 274 ? -5.027 -5.440 -15.171 1.00 94.94 274 ASN A N 1
ATOM 2163 C CA . ASN A 1 274 ? -6.393 -4.934 -15.200 1.00 94.94 274 ASN A CA 1
ATOM 2164 C C . ASN A 1 274 ? -6.492 -3.540 -15.838 1.00 94.94 274 ASN A C 1
ATOM 2166 O O . ASN A 1 274 ? -7.401 -3.296 -16.631 1.00 94.94 274 ASN A O 1
ATOM 2170 N N . TYR A 1 275 ? -5.536 -2.651 -15.554 1.00 95.12 275 TYR A N 1
ATOM 2171 C CA . TYR A 1 275 ? -5.436 -1.356 -16.225 1.00 95.12 275 TYR A CA 1
ATOM 2172 C C . TYR A 1 275 ? -5.320 -1.519 -17.748 1.00 95.12 275 TYR A C 1
ATOM 2174 O O . TYR A 1 275 ? -6.088 -0.918 -18.493 1.00 95.12 275 TYR A O 1
ATOM 2182 N N . TYR A 1 276 ? -4.405 -2.361 -18.236 1.00 97.19 276 TYR A N 1
ATOM 2183 C CA . TYR A 1 276 ? -4.232 -2.545 -19.680 1.00 97.19 276 TYR A CA 1
ATOM 2184 C C . TYR A 1 276 ? -5.468 -3.145 -20.351 1.00 97.19 276 TYR A C 1
ATOM 2186 O O . TYR A 1 276 ? -5.842 -2.736 -21.451 1.00 97.19 276 TYR A O 1
ATOM 2194 N N . ARG A 1 277 ? -6.162 -4.051 -19.655 1.00 95.69 277 ARG A N 1
ATOM 2195 C CA . ARG A 1 277 ? -7.439 -4.598 -20.117 1.00 95.69 277 ARG A CA 1
ATOM 2196 C C . ARG A 1 277 ? -8.502 -3.511 -20.281 1.00 95.69 277 ARG A C 1
ATOM 2198 O O . ARG A 1 277 ? -9.228 -3.540 -21.270 1.00 95.69 277 ARG A O 1
ATOM 2205 N N . SER A 1 278 ? -8.589 -2.556 -19.351 1.00 94.25 278 SER A N 1
ATOM 2206 C CA . SER A 1 278 ? -9.616 -1.503 -19.388 1.00 94.25 278 SER A CA 1
ATOM 2207 C C . SER A 1 278 ? -9.449 -0.530 -20.560 1.00 94.25 278 SER A C 1
ATOM 2209 O O . SER A 1 278 ? -10.439 0.036 -21.020 1.00 94.25 278 SER A O 1
ATOM 2211 N N . ILE A 1 279 ? -8.228 -0.384 -21.084 1.00 95.75 279 ILE A N 1
ATOM 2212 C CA . ILE A 1 279 ? -7.925 0.440 -22.265 1.00 95.75 279 ILE A CA 1
ATOM 2213 C C . ILE A 1 279 ? -7.802 -0.371 -23.567 1.00 95.75 279 ILE A C 1
ATOM 2215 O O . ILE A 1 279 ? -7.427 0.183 -24.597 1.00 95.75 279 ILE A O 1
ATOM 2219 N N . GLY A 1 280 ? -8.106 -1.674 -23.537 1.00 97.50 280 GLY A N 1
ATOM 2220 C CA . GLY A 1 280 ? -8.090 -2.545 -24.718 1.00 97.50 280 GLY A CA 1
ATOM 2221 C C . GLY A 1 280 ? -6.707 -3.037 -25.166 1.00 97.50 280 GLY A C 1
ATOM 2222 O O . GLY A 1 280 ? -6.599 -3.647 -26.227 1.00 97.50 280 GLY A O 1
ATOM 2223 N N . ASP A 1 281 ? -5.652 -2.826 -24.377 1.00 97.88 281 ASP A N 1
ATOM 2224 C CA . ASP A 1 281 ? -4.301 -3.317 -24.672 1.00 97.88 281 ASP A CA 1
ATOM 2225 C C . ASP A 1 281 ? -4.134 -4.759 -24.169 1.00 97.88 281 ASP A C 1
ATOM 2227 O O . ASP A 1 281 ? -3.610 -5.039 -23.086 1.00 97.88 281 ASP A O 1
ATOM 2231 N N . THR A 1 282 ? -4.636 -5.707 -24.957 1.00 96.94 282 THR A N 1
ATOM 2232 C CA . THR A 1 282 ? -4.669 -7.125 -24.578 1.00 96.94 282 THR A CA 1
ATOM 2233 C C . THR A 1 282 ? -3.281 -7.757 -24.479 1.00 96.94 282 THR A C 1
ATOM 2235 O O . THR A 1 282 ? -3.105 -8.707 -23.716 1.00 96.94 282 THR A O 1
ATOM 2238 N N . ALA A 1 283 ? -2.291 -7.243 -25.215 1.00 97.88 283 ALA A N 1
ATOM 2239 C CA . ALA A 1 283 ? -0.929 -7.774 -25.208 1.00 97.88 283 ALA A CA 1
ATOM 2240 C C . ALA A 1 283 ? -0.218 -7.472 -23.881 1.00 97.88 283 ALA A C 1
ATOM 2242 O O . ALA A 1 283 ? 0.302 -8.384 -23.225 1.00 97.88 283 ALA A O 1
ATOM 2243 N N . ASN A 1 284 ? -0.251 -6.212 -23.434 1.00 97.44 284 ASN A N 1
ATOM 2244 C CA . ASN A 1 284 ? 0.300 -5.860 -22.127 1.00 97.44 284 ASN A CA 1
ATOM 2245 C C . ASN A 1 284 ? -0.533 -6.466 -20.991 1.00 97.44 284 ASN A C 1
ATOM 2247 O O . ASN A 1 284 ? 0.043 -6.990 -20.036 1.00 97.44 284 ASN A O 1
ATOM 2251 N N . ALA A 1 285 ? -1.866 -6.492 -21.114 1.00 97.56 285 ALA A N 1
ATOM 2252 C CA . ALA A 1 285 ? -2.722 -7.144 -20.124 1.00 97.56 285 ALA A CA 1
ATOM 2253 C C . ALA A 1 285 ? -2.338 -8.620 -19.917 1.00 97.56 285 ALA A C 1
ATOM 2255 O O . ALA A 1 285 ? -2.167 -9.053 -18.778 1.00 97.56 285 ALA A O 1
ATOM 2256 N N . GLY A 1 286 ? -2.142 -9.376 -21.005 1.00 97.62 286 GLY A N 1
ATOM 2257 C CA . GLY A 1 286 ? -1.716 -10.777 -20.948 1.00 97.62 286 GLY A CA 1
ATOM 2258 C C . GLY A 1 286 ? -0.317 -10.959 -20.355 1.00 97.62 286 GLY A C 1
ATOM 2259 O O . GLY A 1 286 ? -0.102 -11.869 -19.552 1.00 97.62 286 GLY A O 1
ATOM 2260 N N . THR A 1 287 ? 0.614 -10.058 -20.682 1.00 98.12 287 THR A N 1
ATOM 2261 C CA . THR A 1 287 ? 1.980 -10.076 -20.135 1.00 98.12 287 THR A CA 1
ATOM 2262 C C . THR A 1 287 ? 1.971 -9.930 -18.614 1.00 98.12 287 THR A C 1
ATOM 2264 O O . THR A 1 287 ? 2.513 -10.779 -17.908 1.00 98.12 287 THR A O 1
ATOM 2267 N N . TYR A 1 288 ? 1.329 -8.885 -18.084 1.00 98.12 288 TYR A N 1
ATOM 2268 C CA . TYR A 1 288 ? 1.319 -8.651 -16.637 1.00 98.12 288 TYR A CA 1
ATOM 2269 C C . TYR A 1 288 ? 0.449 -9.658 -15.875 1.00 98.12 288 TYR A C 1
ATOM 2271 O O . TYR A 1 288 ? 0.796 -9.993 -14.746 1.00 98.12 288 TYR A O 1
ATOM 2279 N N . ALA A 1 289 ? -0.613 -10.198 -16.486 1.00 96.88 289 ALA A N 1
ATOM 2280 C CA . ALA A 1 289 ? -1.399 -11.282 -15.891 1.00 96.88 289 ALA A CA 1
ATOM 2281 C C . ALA A 1 289 ? -0.564 -12.561 -15.730 1.00 96.88 289 ALA A C 1
ATOM 2283 O O . ALA A 1 289 ? -0.492 -13.112 -14.638 1.00 96.88 289 ALA A O 1
ATOM 2284 N N . THR A 1 290 ? 0.159 -12.972 -16.776 1.00 97.94 290 THR A N 1
ATOM 2285 C CA . THR A 1 290 ? 1.024 -14.164 -16.718 1.00 97.94 290 THR A CA 1
ATOM 2286 C C . THR A 1 290 ? 2.100 -14.015 -15.640 1.00 97.94 290 THR A C 1
ATOM 2288 O O . THR A 1 290 ? 2.348 -14.937 -14.863 1.00 97.94 290 THR A O 1
ATOM 2291 N N . ARG A 1 291 ? 2.716 -12.827 -15.550 1.00 98.31 291 ARG A N 1
ATOM 2292 C CA . ARG A 1 291 ? 3.697 -12.515 -14.501 1.00 98.31 291 ARG A CA 1
ATOM 2293 C C . ARG A 1 291 ? 3.063 -12.551 -13.111 1.00 98.31 291 ARG A C 1
ATOM 2295 O O . ARG A 1 291 ? 3.650 -13.142 -12.214 1.00 98.31 291 ARG A O 1
ATOM 2302 N N . HIS A 1 292 ? 1.870 -11.975 -12.933 1.00 97.44 292 HIS A N 1
ATOM 2303 C CA . HIS A 1 292 ? 1.128 -12.064 -11.672 1.00 97.44 292 HIS A CA 1
ATOM 2304 C C . HIS A 1 292 ? 0.934 -13.518 -11.237 1.00 97.44 292 HIS A C 1
ATOM 2306 O O . HIS A 1 292 ? 1.331 -13.860 -10.125 1.00 97.44 292 HIS A O 1
ATOM 2312 N N . ASP A 1 293 ? 0.390 -14.359 -12.117 1.00 97.38 293 ASP A N 1
ATOM 2313 C CA . ASP A 1 293 ? 0.092 -15.761 -11.815 1.00 97.38 293 ASP A CA 1
ATOM 2314 C C . ASP A 1 293 ? 1.366 -16.536 -11.460 1.00 97.38 293 ASP A C 1
ATOM 2316 O O . ASP A 1 293 ? 1.384 -17.303 -10.499 1.00 97.38 293 ASP A O 1
ATOM 2320 N N . THR A 1 294 ? 2.458 -16.273 -12.184 1.00 97.81 294 THR A N 1
ATOM 2321 C CA . THR A 1 294 ? 3.772 -16.884 -11.931 1.00 97.81 294 THR A CA 1
ATOM 2322 C C . THR A 1 294 ? 4.309 -16.509 -10.550 1.00 97.81 294 THR A C 1
ATOM 2324 O O . THR A 1 294 ? 4.657 -17.380 -9.754 1.00 97.81 294 THR A O 1
ATOM 2327 N N . ILE A 1 295 ? 4.328 -15.211 -10.231 1.00 97.44 295 ILE A N 1
ATOM 2328 C CA . ILE A 1 295 ? 4.816 -14.706 -8.941 1.00 97.44 295 ILE A CA 1
ATOM 2329 C C . ILE A 1 295 ? 3.933 -15.233 -7.808 1.00 97.44 295 ILE A C 1
ATOM 2331 O O . ILE A 1 295 ? 4.434 -15.674 -6.776 1.00 97.44 295 ILE A O 1
ATOM 2335 N N . PHE A 1 296 ? 2.612 -15.210 -7.994 1.00 95.88 296 PHE A N 1
ATOM 2336 C CA . PHE A 1 296 ? 1.658 -15.687 -7.000 1.00 95.88 296 PHE A CA 1
ATOM 2337 C C . PHE A 1 296 ? 1.844 -17.182 -6.719 1.00 95.88 296 PHE A C 1
ATOM 2339 O O . PHE A 1 296 ? 1.924 -17.570 -5.556 1.00 95.88 296 PHE A O 1
ATOM 2346 N N . ALA A 1 297 ? 1.976 -18.008 -7.761 1.00 96.19 297 ALA A N 1
ATOM 2347 C CA . ALA A 1 297 ? 2.217 -19.442 -7.624 1.00 96.19 297 ALA A CA 1
ATOM 2348 C C . ALA A 1 297 ? 3.540 -19.739 -6.901 1.00 96.19 297 ALA A C 1
ATOM 2350 O O . ALA A 1 297 ? 3.549 -20.544 -5.969 1.00 96.19 297 ALA A O 1
ATOM 2351 N N . GLY A 1 298 ? 4.627 -19.051 -7.273 1.00 96.38 298 GLY A N 1
ATOM 2352 C CA . GLY A 1 298 ? 5.918 -19.160 -6.587 1.00 96.38 298 GLY A CA 1
ATOM 2353 C C . GLY A 1 298 ? 5.826 -18.759 -5.114 1.00 96.38 298 GLY A C 1
ATOM 2354 O O . GLY A 1 298 ? 6.348 -19.456 -4.250 1.00 96.38 298 GLY A O 1
ATOM 2355 N N . GLY A 1 299 ? 5.080 -17.688 -4.818 1.00 94.50 299 GLY A N 1
ATOM 2356 C CA . GLY A 1 299 ? 4.764 -17.283 -3.450 1.00 94.50 299 GLY A CA 1
ATOM 2357 C C . GLY A 1 299 ? 4.063 -18.390 -2.676 1.00 94.50 299 GLY A C 1
ATOM 2358 O O . GLY A 1 299 ? 4.611 -18.884 -1.706 1.00 94.50 299 GLY A O 1
ATOM 2359 N N . VAL A 1 300 ? 2.909 -18.863 -3.151 1.00 93.75 300 VAL A N 1
ATOM 2360 C CA . VAL A 1 300 ? 2.145 -19.934 -2.482 1.00 93.75 300 VAL A CA 1
ATOM 2361 C C . VAL A 1 300 ? 2.986 -21.193 -2.240 1.00 93.75 300 VAL A C 1
ATOM 2363 O O . VAL A 1 300 ? 2.864 -21.804 -1.181 1.00 93.75 300 VAL A O 1
ATOM 2366 N N . ALA A 1 301 ? 3.830 -21.585 -3.197 1.00 94.88 301 ALA A N 1
ATOM 2367 C CA . ALA A 1 301 ? 4.661 -22.781 -3.083 1.00 94.88 301 ALA A CA 1
ATOM 2368 C C . ALA A 1 301 ? 5.853 -22.613 -2.123 1.00 94.88 301 ALA A C 1
ATOM 2370 O O . ALA A 1 301 ? 6.227 -23.575 -1.454 1.00 94.88 301 ALA A O 1
ATOM 2371 N N . GLY A 1 302 ? 6.452 -21.419 -2.070 1.00 91.31 302 GLY A N 1
ATOM 2372 C CA . GLY A 1 302 ? 7.669 -21.129 -1.303 1.00 91.31 302 GLY A CA 1
ATOM 2373 C C . GLY A 1 302 ? 7.458 -20.289 -0.040 1.00 91.31 302 GLY A C 1
ATOM 2374 O O . GLY A 1 302 ? 8.430 -19.869 0.582 1.00 91.31 302 GLY A O 1
ATOM 2375 N N . THR A 1 303 ? 6.211 -20.010 0.335 1.00 88.19 303 THR A N 1
ATOM 2376 C CA . THR A 1 303 ? 5.861 -19.181 1.491 1.00 88.19 303 THR A CA 1
ATOM 2377 C C . THR A 1 303 ? 6.364 -19.805 2.807 1.00 88.19 303 THR A C 1
ATOM 2379 O O . THR A 1 303 ? 6.015 -20.934 3.154 1.00 88.19 303 THR A O 1
ATOM 2382 N N . ASP A 1 304 ? 7.105 -19.021 3.598 1.00 87.44 304 ASP A N 1
ATOM 2383 C CA . ASP A 1 304 ? 7.395 -19.298 5.010 1.00 87.44 304 ASP A CA 1
ATOM 2384 C C . ASP A 1 304 ? 6.394 -18.554 5.913 1.00 87.44 304 ASP A C 1
ATOM 2386 O O . ASP A 1 304 ? 6.261 -17.332 5.848 1.00 87.44 304 ASP A O 1
ATOM 2390 N N . LEU A 1 305 ? 5.673 -19.286 6.769 1.00 86.50 305 LEU A N 1
ATOM 2391 C CA . LEU A 1 305 ? 4.693 -18.732 7.718 1.00 86.50 305 LEU A CA 1
ATOM 2392 C C . LEU A 1 305 ? 5.091 -18.935 9.181 1.00 86.50 305 LEU A C 1
ATOM 2394 O O . LEU A 1 305 ? 4.269 -18.699 10.069 1.00 86.50 305 LEU A O 1
ATOM 2398 N N . ASN A 1 306 ? 6.321 -19.376 9.452 1.00 84.31 306 ASN A N 1
ATOM 2399 C CA . ASN A 1 306 ? 6.749 -19.724 10.806 1.00 84.31 306 ASN A CA 1
ATOM 2400 C C . ASN A 1 306 ? 6.808 -18.510 11.746 1.00 84.31 306 ASN A C 1
ATOM 2402 O O . ASN A 1 306 ? 6.660 -18.663 12.958 1.00 84.31 306 ASN A O 1
ATOM 2406 N N . GLY A 1 307 ? 6.996 -17.302 11.207 1.00 82.19 307 GLY A N 1
ATOM 2407 C CA . GLY A 1 307 ? 7.018 -16.060 11.976 1.00 82.19 307 GLY A CA 1
ATOM 2408 C C . GLY A 1 307 ? 5.863 -15.116 11.645 1.00 82.19 307 GLY A C 1
ATOM 2409 O O . GLY A 1 307 ? 5.357 -15.056 10.522 1.00 82.19 307 GLY A O 1
ATOM 2410 N N . SER A 1 308 ? 5.462 -14.321 12.640 1.00 83.00 308 SER A N 1
ATOM 2411 C CA . SER A 1 308 ? 4.411 -13.306 12.492 1.00 83.00 308 SER A CA 1
ATOM 2412 C C . SER A 1 308 ? 4.760 -12.265 11.429 1.00 83.00 308 SER A C 1
ATOM 2414 O O . SER A 1 308 ? 3.895 -11.873 10.650 1.00 83.00 308 SER A O 1
ATOM 2416 N N . LYS A 1 309 ? 6.033 -11.862 11.350 1.00 84.50 309 LYS A N 1
ATOM 2417 C CA . LYS A 1 309 ? 6.542 -10.944 10.327 1.00 84.50 309 LYS A CA 1
ATOM 2418 C C . LYS A 1 309 ? 6.324 -11.507 8.921 1.00 84.50 309 LYS A C 1
ATOM 2420 O O . LYS A 1 309 ? 5.707 -10.827 8.105 1.00 84.50 309 LYS A O 1
ATOM 2425 N N . GLN A 1 310 ? 6.798 -12.724 8.661 1.00 85.62 310 GLN A N 1
ATOM 2426 C CA . GLN A 1 310 ? 6.719 -13.376 7.354 1.00 85.62 310 GLN A CA 1
ATOM 2427 C C . GLN A 1 310 ? 5.261 -13.585 6.952 1.00 85.62 310 GLN A C 1
ATOM 2429 O O . GLN A 1 310 ? 4.860 -13.217 5.848 1.00 85.62 310 GLN A O 1
ATOM 2434 N N . PHE A 1 311 ? 4.427 -14.057 7.884 1.00 86.94 311 PHE A N 1
ATOM 2435 C CA . PHE A 1 311 ? 2.988 -14.145 7.659 1.00 86.94 311 PHE A CA 1
ATOM 2436 C C . PHE A 1 311 ? 2.408 -12.786 7.248 1.00 86.94 311 PHE A C 1
ATOM 2438 O O . PHE A 1 311 ? 1.699 -12.684 6.250 1.00 86.94 311 PHE A O 1
ATOM 2445 N N . ASN A 1 312 ? 2.708 -11.718 7.986 1.00 87.25 312 ASN A N 1
ATOM 2446 C CA . ASN A 1 312 ? 2.115 -10.417 7.701 1.00 87.25 312 ASN A CA 1
ATOM 2447 C C . ASN A 1 312 ? 2.578 -9.862 6.345 1.00 87.25 312 ASN A C 1
ATOM 2449 O O . ASN A 1 312 ? 1.756 -9.324 5.606 1.00 87.25 312 ASN A O 1
ATOM 2453 N N . GLN A 1 313 ? 3.846 -10.063 5.969 1.00 86.06 313 GLN A N 1
ATOM 2454 C CA . GLN A 1 313 ? 4.352 -9.722 4.631 1.00 86.06 313 GLN A CA 1
ATOM 2455 C C . GLN A 1 313 ? 3.581 -10.453 3.532 1.00 86.06 313 GLN A C 1
ATOM 2457 O O . GLN A 1 313 ? 3.170 -9.828 2.558 1.00 86.06 313 GLN A O 1
ATOM 2462 N N . ASN A 1 314 ? 3.314 -11.747 3.720 1.00 85.00 314 ASN A N 1
ATOM 2463 C CA . ASN A 1 314 ? 2.574 -12.546 2.749 1.00 85.00 314 ASN A CA 1
ATOM 2464 C C . ASN A 1 314 ? 1.127 -12.072 2.564 1.00 85.00 314 ASN A C 1
ATOM 2466 O O . ASN A 1 314 ? 0.611 -12.136 1.456 1.00 85.00 314 ASN A O 1
ATOM 2470 N N . TYR A 1 315 ? 0.458 -11.587 3.614 1.00 87.06 315 TYR A N 1
ATOM 2471 C CA . TYR A 1 315 ? -0.990 -11.334 3.567 1.00 87.06 315 TYR A CA 1
ATOM 2472 C C . TYR A 1 315 ? -1.404 -9.855 3.573 1.00 87.06 315 TYR A C 1
ATOM 2474 O O . TYR A 1 315 ? -2.584 -9.571 3.366 1.00 87.06 315 TYR A O 1
ATOM 2482 N N . THR A 1 316 ? -0.480 -8.906 3.758 1.00 85.00 316 THR A N 1
ATOM 2483 C CA . THR A 1 316 ? -0.810 -7.471 3.899 1.00 85.00 316 THR A CA 1
ATOM 2484 C C . THR A 1 316 ? -1.535 -6.871 2.688 1.00 85.00 316 THR A C 1
ATOM 2486 O O . THR A 1 316 ? -2.394 -6.000 2.842 1.00 85.00 316 THR A O 1
ATOM 2489 N N . THR A 1 317 ? -1.224 -7.335 1.476 1.00 84.69 317 THR A N 1
ATOM 2490 C CA . THR A 1 317 ? -1.838 -6.851 0.223 1.00 84.69 317 THR A CA 1
ATOM 2491 C C . THR A 1 317 ? -2.192 -7.970 -0.753 1.00 84.69 317 THR A C 1
ATOM 2493 O O . THR A 1 317 ? -2.894 -7.712 -1.731 1.00 84.69 317 THR A O 1
ATOM 2496 N N . ALA A 1 318 ? -1.784 -9.218 -0.492 1.00 84.44 318 ALA A N 1
ATOM 2497 C CA . ALA A 1 318 ? -1.976 -10.345 -1.411 1.00 84.44 318 ALA A CA 1
ATOM 2498 C C . ALA A 1 318 ? -3.434 -10.574 -1.814 1.00 84.44 318 ALA A C 1
ATOM 2500 O O . ALA A 1 318 ? -3.726 -10.994 -2.929 1.00 84.44 318 ALA A O 1
ATOM 2501 N N . PHE A 1 319 ? -4.370 -10.233 -0.929 1.00 83.69 319 PHE A N 1
ATOM 2502 C CA . PHE A 1 319 ? -5.800 -10.347 -1.183 1.00 83.69 319 PHE A CA 1
ATOM 2503 C C . PHE A 1 319 ? -6.308 -9.447 -2.326 1.00 83.69 319 PHE A C 1
ATOM 2505 O O . PHE A 1 319 ? -7.363 -9.751 -2.886 1.00 83.69 319 PHE A O 1
ATOM 2512 N N . ARG A 1 320 ? -5.576 -8.377 -2.677 1.00 83.69 320 ARG A N 1
ATOM 2513 C CA . ARG A 1 320 ? -5.912 -7.443 -3.766 1.00 83.69 320 ARG A CA 1
ATOM 2514 C C . ARG A 1 320 ? -5.625 -8.021 -5.148 1.00 83.69 320 ARG A C 1
ATOM 2516 O O . ARG A 1 320 ? -6.367 -7.737 -6.080 1.00 83.69 320 ARG A O 1
ATOM 2523 N N . GLY A 1 321 ? -4.591 -8.858 -5.269 1.00 74.00 321 GLY A N 1
ATOM 2524 C CA . GLY A 1 321 ? -4.171 -9.458 -6.541 1.00 74.00 321 GLY A CA 1
ATOM 2525 C C . GLY A 1 321 ? -5.305 -10.220 -7.235 1.00 74.00 321 GLY A C 1
ATOM 2526 O O . GLY A 1 321 ? -5.718 -9.811 -8.319 1.00 74.00 321 GLY A O 1
ATOM 2527 N N . PRO A 1 322 ? -5.903 -11.236 -6.583 1.00 75.88 322 PRO A N 1
ATOM 2528 C CA . PRO A 1 322 ? -7.046 -11.959 -7.135 1.00 75.88 322 PRO A CA 1
ATOM 2529 C C . PRO A 1 322 ? -8.244 -11.052 -7.444 1.00 75.88 322 PRO A C 1
ATOM 2531 O O . PRO A 1 322 ? -8.889 -11.218 -8.474 1.00 75.88 322 PRO A O 1
ATOM 2534 N N . ALA A 1 323 ? -8.527 -10.056 -6.594 1.00 77.31 323 ALA A N 1
ATOM 2535 C CA . ALA A 1 323 ? -9.610 -9.107 -6.849 1.00 77.31 323 ALA A CA 1
ATOM 2536 C C . ALA A 1 323 ? -9.387 -8.363 -8.179 1.00 77.31 323 ALA A C 1
ATOM 2538 O O . ALA A 1 323 ? -10.255 -8.389 -9.053 1.00 77.31 323 ALA A O 1
ATOM 2539 N N . TRP A 1 324 ? -8.197 -7.797 -8.391 1.00 79.00 324 TRP A N 1
ATOM 2540 C CA . TRP A 1 324 ? -7.856 -7.116 -9.641 1.00 79.00 324 TRP A CA 1
ATOM 2541 C C . TRP A 1 324 ? -7.779 -8.057 -10.846 1.00 79.00 324 TRP A C 1
ATOM 2543 O O . TRP A 1 324 ? -8.238 -7.687 -11.929 1.00 79.00 324 TRP A O 1
ATOM 2553 N N . ALA A 1 325 ? -7.266 -9.278 -10.676 1.00 67.31 325 ALA A N 1
ATOM 2554 C CA . ALA A 1 325 ? -7.228 -10.284 -11.738 1.00 67.31 325 ALA A CA 1
ATOM 2555 C C . ALA A 1 325 ? -8.638 -10.603 -12.273 1.00 67.31 325 ALA A C 1
ATOM 2557 O O . ALA A 1 325 ? -8.816 -10.771 -13.480 1.00 67.31 325 ALA A O 1
ATOM 2558 N N . HIS A 1 326 ? -9.645 -10.574 -11.394 1.00 72.88 326 HIS A N 1
ATOM 2559 C CA . HIS A 1 326 ? -11.060 -10.761 -11.724 1.00 72.88 326 HIS A CA 1
ATOM 2560 C C . HIS A 1 326 ? -11.824 -9.458 -12.034 1.00 72.88 326 HIS A C 1
ATOM 2562 O O . HIS A 1 326 ? -13.049 -9.475 -12.134 1.00 72.88 326 HIS A O 1
ATOM 2568 N N . GLY A 1 327 ? -11.132 -8.326 -12.207 1.00 65.12 327 GLY A N 1
ATOM 2569 C CA . GLY A 1 327 ? -11.753 -7.046 -12.571 1.00 65.12 327 GLY A CA 1
ATOM 2570 C C . GLY A 1 327 ? -12.480 -6.332 -11.425 1.00 65.12 327 GLY A C 1
ATOM 2571 O O . GLY A 1 327 ? -13.203 -5.365 -11.661 1.00 65.12 327 GLY A O 1
ATOM 2572 N N . ILE A 1 328 ? -12.284 -6.767 -10.179 1.00 69.81 328 ILE A N 1
ATOM 2573 C CA . ILE A 1 328 ? -12.824 -6.114 -8.985 1.00 69.81 328 ILE A CA 1
ATOM 2574 C C . ILE A 1 328 ? -11.872 -4.977 -8.596 1.00 69.81 328 ILE A C 1
ATOM 2576 O O . ILE A 1 328 ? -10.778 -5.205 -8.085 1.00 69.81 328 ILE A O 1
ATOM 2580 N N . THR A 1 329 ? -12.280 -3.733 -8.849 1.00 61.09 329 THR A N 1
ATOM 2581 C CA . THR A 1 329 ? -11.455 -2.529 -8.612 1.00 61.09 329 THR A CA 1
ATOM 2582 C C . THR A 1 329 ? -11.703 -1.861 -7.260 1.00 61.09 329 THR A C 1
ATOM 2584 O O . THR A 1 329 ? -10.938 -0.993 -6.845 1.00 61.09 329 THR A O 1
ATOM 2587 N N . ARG A 1 330 ? -12.750 -2.277 -6.539 1.00 52.34 330 ARG A N 1
ATOM 2588 C CA . ARG A 1 330 ? -13.075 -1.814 -5.184 1.00 52.34 330 ARG A CA 1
ATOM 2589 C C . ARG A 1 330 ? -13.009 -2.998 -4.220 1.00 52.34 330 ARG A C 1
ATOM 2591 O O . ARG A 1 330 ? -14.038 -3.579 -3.894 1.00 52.34 330 ARG A O 1
ATOM 2598 N N . ALA A 1 331 ? -11.789 -3.370 -3.845 1.00 39.66 331 ALA A N 1
ATOM 2599 C CA . ALA A 1 331 ? -11.513 -4.196 -2.672 1.00 39.66 331 ALA A CA 1
ATOM 2600 C C . ALA A 1 331 ? -11.136 -3.304 -1.485 1.00 39.66 331 ALA A C 1
ATOM 2602 O O . ALA A 1 331 ? -10.724 -2.141 -1.735 1.00 39.66 331 ALA A O 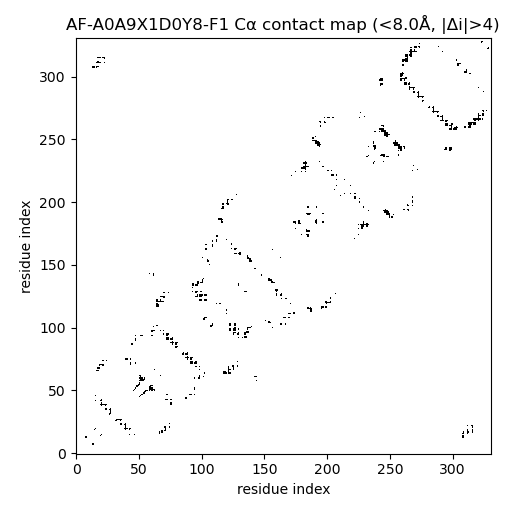1
#

Sequence (331 aa):
MTGGSPGSGSGAHGGMYYGRGKIWYVQWARTGNSTYLTRARAQMSEFINNYIKNGEYGNNYSQAANWAMAEDVMLYYHDMTEQGDTAEAADALDALGRMASLWSDGYALDLMHTLNCREAAYPIRAIYWANLLSAPSVFWTSVPDSFTQGHVSYHQHSNWTDRLAAFLNKAMDKWNATGAGSGRWNDENNACKPFMNSLLRDSYILMYERNSGLDATYRTNLRNAIKASMDYEWANMWDVPAQAFDYSTGEVEETTPYADLNLMISPAYAWLANYYRSIGDTANAGTYATRHDTIFAGGVAGTDLNGSKQFNQNYTTAFRGPAWAHGITRA

Secondary structure (DSSP, 8-state):
-------S-TTTHHHHTTTHHHHHHHHHHHH--HHHHHHHHHHHHHIIIIIIIS-TTS-TT---GGG--HHHHHHHHHHHHHHT-HHHHHHHHHHHHHHHHHHHSHHHHHGGGT--HHHHHHHHHHHHHHHHTTPPP---S---GGG-SS---PPP---HHHHHHHHHHHHHHHHHHTTTTT-----TTS---HHHHHHHHHHHHHHHHH-TT--HHHHHHHHHHHHHHHHHHHHHTEETTTTEEES-S-TTS---EEGGGHHHHHHHHHHHHHHHHHTT-HHHHHHHHHHHHHHHHHHHHH---SSHHHHHHHHTTTTHHHHHHTT----

Solvent-accessible surface area (backbone atoms only — not comparable to full-atom values): 17171 Å² total; per-residue (Å²): 136,84,88,78,84,90,81,67,59,95,52,78,67,37,55,48,42,63,35,34,36,40,42,22,44,53,50,15,76,75,65,71,45,60,70,30,42,55,50,16,53,53,49,44,53,45,44,47,49,38,50,34,53,63,13,92,79,69,34,64,49,60,66,55,45,81,67,44,51,34,66,33,41,50,53,48,24,51,53,27,49,76,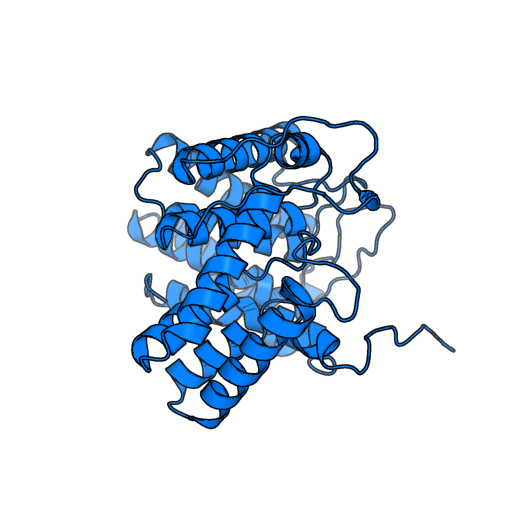72,65,38,60,66,63,17,49,50,31,35,46,51,36,7,35,51,16,35,62,51,54,36,71,67,44,50,64,43,48,82,62,44,35,44,39,38,52,17,22,41,56,41,15,26,47,52,20,43,76,68,65,30,53,62,54,73,73,91,70,72,65,75,93,72,55,90,80,78,89,80,84,68,81,58,91,50,44,66,62,38,41,51,54,48,50,49,46,52,50,51,49,38,42,71,54,34,63,86,57,24,38,63,52,28,87,76,64,25,37,34,58,52,35,46,27,45,27,38,52,35,44,48,48,45,58,77,67,42,85,88,60,52,73,66,56,45,48,51,48,51,49,50,46,50,34,29,52,54,34,42,57,74,74,34,53,39,77,94,74,35,16,38,26,50,27,71,20,95,90,49,61,54,60,62,39,17,36,42,22,24,37,37,22,22,61,29,12,43,52,13,39,53,28,48,75,74,66,39,57,68,59,13,51,51,28,39,54,51,17,53,52,31,38,51,24,8,73,76,49,53,54,65,91,43,54,50,42,37,19,44,31,49,53,48,30,73,49,16,65,36,21,65,72,69,43,86,84,125

Nearest PDB structures (foldseek):
  3eu8-assembly4_D  TM=5.493E-01  e=1.133E+00  Bacteroides fragilis NCTC 9343
  4qt9-assembly2_B  TM=6.316E-01  e=2.037E+00  Bacteroides caccae ATCC 43185
  4ll6-assembly1_A  TM=2.760E-01  e=4.912E+00  Saccharomyces cerevisiae S288C
  3mmi-assembly3_A  TM=2.187E-01  e=2.732E+00  Saccharomyces cerevisiae

pLDDT: mean 82.97, std 16.43, range [24.7, 98.31]

Organism: NCBI:txid1035067

Radius of gyration: 19.47 Å; Cα contacts (8 Å, |Δi|>4): 507; chains: 1; bounding box: 48×50×51 Å